Protein AF-A0A2G8K304-F1 (afdb_monomer_lite)

Foldseek 3Di:
DDDDDDDDDDDDDDDDDDDDDPDDDDDDDDDDDDDPDDPPPDDPDPPDDDDPPDDDDPDDPPVVVVVVVVDPDDDDDPPPDPPVVVLVVVLVVLVVVLVVLVVVLVVLVVVLVVLVVCLVVDPDPVVNVVSVVVSVVSVVVSVVSVVVSVVSVVVSVCSDPVNVVVVVVVVLVVLLVVLVVVLVVLVVVLVVLVCVCVVVVVVCVVVPVPPQPVCLLCPLSVLLSVLSVVLSVLSCVLSPPDRSVSSPNVVSCVVSVVSNCVSVVRVVVSVVVNVVSVVVCCVDPCVVVVVVSVVVVVVVD

Secondary structure (DSSP, 8-state):
---------------------------S--------PPPPP-PPPPPPPPPP---------HHHHHHTTT---S--------HHHHHHHHHHHHHHHHHHHHHHHHHHHHHHHHHHHHHHT-SSHHHHHHHHHHHHHHHHHHHHHHHHHHHHHHHHHHH-HHHHHHHHHHHHHHHHHHHHHHHHHHHHHHHHHHHHHHHHHHHHHHTT-TT--HHHHHTTHHHHHHHHHHHHHHHHHHHTT--GGG--HHHHHHHHHHHHHHHHHHHHHTHHHHHHHHHHHHTTTTHHHHHHHHHHHHT--

Structure (mmCIF, N/CA/C/O backbone):
data_AF-A0A2G8K304-F1
#
_entry.id   AF-A0A2G8K304-F1
#
loop_
_atom_site.group_PDB
_atom_site.id
_atom_site.type_symbol
_atom_site.label_atom_id
_atom_site.label_alt_id
_atom_site.label_comp_id
_atom_site.label_asym_id
_atom_site.label_entity_id
_atom_site.label_seq_id
_atom_site.pdbx_PDB_ins_code
_atom_site.Cartn_x
_atom_site.Cartn_y
_atom_site.Cartn_z
_atom_site.occupancy
_atom_site.B_iso_or_equiv
_atom_site.auth_seq_id
_atom_site.auth_comp_id
_atom_site.auth_asym_id
_atom_site.auth_atom_id
_atom_site.pdbx_PDB_model_num
ATOM 1 N N . MET A 1 1 ? 26.296 44.066 -60.264 1.00 39.16 1 MET A N 1
ATOM 2 C CA . MET A 1 1 ? 26.246 44.127 -58.787 1.00 39.16 1 MET A CA 1
ATOM 3 C C . MET A 1 1 ? 26.518 42.713 -58.266 1.00 39.16 1 MET A C 1
ATOM 5 O O . MET A 1 1 ? 25.635 42.073 -57.721 1.00 39.16 1 MET A O 1
ATOM 9 N N . ASP A 1 2 ? 27.611 42.051 -58.651 1.00 32.44 2 ASP A N 1
ATOM 10 C CA . ASP A 1 2 ? 29.004 42.319 -58.234 1.00 32.44 2 ASP A CA 1
ATOM 11 C C . ASP A 1 2 ? 29.100 42.473 -56.702 1.00 32.44 2 ASP A C 1
ATOM 13 O O . ASP A 1 2 ? 28.451 43.350 -56.152 1.00 32.44 2 ASP A O 1
ATOM 17 N N . GLY A 1 3 ? 29.859 41.678 -55.950 1.00 32.81 3 GLY A N 1
ATOM 18 C CA . GLY A 1 3 ? 30.910 40.786 -56.394 1.00 32.81 3 GLY A CA 1
ATOM 19 C C . GLY A 1 3 ? 31.483 39.879 -55.306 1.00 32.81 3 GLY A C 1
ATOM 20 O O . GLY A 1 3 ? 31.262 40.011 -54.107 1.00 32.81 3 GLY A O 1
ATOM 21 N N . ARG A 1 4 ? 32.244 38.933 -55.839 1.00 39.75 4 ARG A N 1
ATOM 22 C CA . ARG A 1 4 ? 33.220 38.038 -55.229 1.00 39.75 4 ARG A CA 1
ATOM 23 C C . ARG A 1 4 ? 34.385 38.864 -54.666 1.00 39.75 4 ARG A C 1
ATOM 25 O O . ARG A 1 4 ? 34.913 39.687 -55.405 1.00 39.75 4 ARG A O 1
ATOM 32 N N . LEU A 1 5 ? 34.859 38.586 -53.451 1.00 35.28 5 LEU A N 1
ATOM 33 C CA . LEU A 1 5 ? 36.235 38.916 -53.054 1.00 35.28 5 LEU A CA 1
ATOM 34 C C . LEU A 1 5 ? 36.806 37.860 -52.105 1.00 35.28 5 LEU A C 1
ATOM 36 O O . LEU A 1 5 ? 36.439 37.739 -50.942 1.00 35.28 5 LEU A O 1
ATOM 40 N N . THR A 1 6 ? 37.728 37.090 -52.668 1.00 41.75 6 THR A N 1
ATOM 41 C CA . THR A 1 6 ? 38.808 36.375 -51.995 1.00 41.75 6 THR A CA 1
ATOM 42 C C . THR A 1 6 ? 39.871 37.369 -51.534 1.00 41.75 6 THR A C 1
ATOM 44 O O . THR A 1 6 ? 40.246 38.232 -52.326 1.00 41.75 6 THR A O 1
ATOM 47 N N . VAL A 1 7 ? 40.457 37.171 -50.350 1.00 38.31 7 VAL A N 1
ATOM 48 C CA . VAL A 1 7 ? 41.819 37.645 -50.054 1.00 38.31 7 VAL A CA 1
ATOM 49 C C . VAL A 1 7 ? 42.596 36.504 -49.397 1.00 38.31 7 VAL A C 1
ATOM 51 O O . VAL A 1 7 ? 42.268 36.041 -48.308 1.00 38.31 7 VAL A O 1
ATOM 54 N N . LYS A 1 8 ? 43.586 36.017 -50.146 1.00 35.59 8 LYS A N 1
ATOM 55 C CA . LYS A 1 8 ? 44.737 35.228 -49.700 1.00 35.59 8 LYS A CA 1
ATOM 56 C C . LYS A 1 8 ? 45.880 36.195 -49.350 1.00 35.59 8 LYS A C 1
ATOM 58 O O . LYS A 1 8 ? 45.885 37.305 -49.872 1.00 35.59 8 LYS A O 1
ATOM 63 N N . GLU A 1 9 ? 46.871 35.651 -48.629 1.00 37.72 9 GLU A N 1
ATOM 64 C CA . GLU A 1 9 ? 48.276 36.109 -48.508 1.00 37.72 9 GLU A CA 1
ATOM 65 C C . GLU A 1 9 ? 48.530 37.311 -47.581 1.00 37.72 9 GLU A C 1
ATOM 67 O O . GLU A 1 9 ? 47.714 38.217 -47.513 1.00 37.72 9 GLU A O 1
ATOM 72 N N . LEU A 1 10 ? 49.612 37.440 -46.801 1.00 29.17 10 LEU A N 1
ATOM 73 C CA . LEU A 1 10 ? 50.924 36.792 -46.569 1.00 29.17 10 LEU A CA 1
ATOM 74 C C . LEU A 1 10 ? 51.310 37.240 -45.126 1.00 29.17 10 LEU A C 1
ATOM 76 O O . LEU A 1 10 ? 50.895 38.313 -44.704 1.00 29.17 10 LEU A O 1
ATOM 80 N N . ALA A 1 11 ? 52.052 36.519 -44.286 1.00 31.14 11 ALA A N 1
ATOM 81 C CA . ALA A 1 11 ? 53.474 36.261 -44.461 1.00 31.14 11 ALA A CA 1
ATOM 82 C C . ALA A 1 11 ? 53.987 35.220 -43.448 1.00 31.14 11 ALA A C 1
ATOM 84 O O . ALA A 1 11 ? 53.606 35.187 -42.280 1.00 31.14 11 ALA A O 1
ATOM 85 N N . VAL A 1 12 ? 54.901 34.398 -43.952 1.00 35.56 12 VAL A N 1
ATOM 86 C CA . VAL A 1 12 ? 55.762 33.442 -43.257 1.00 35.56 12 VAL A CA 1
ATOM 87 C C . VAL A 1 12 ? 56.999 34.171 -42.728 1.00 35.56 12 VAL A C 1
ATOM 89 O O . VAL A 1 12 ? 57.583 34.939 -43.482 1.00 35.56 12 VAL A O 1
ATOM 92 N N . SER A 1 13 ? 57.435 33.871 -41.496 1.00 33.09 13 SER A N 1
ATOM 93 C CA . SER A 1 13 ? 58.791 33.372 -41.160 1.00 33.09 13 SER A CA 1
ATOM 94 C C . SER A 1 13 ? 59.149 33.637 -39.692 1.00 33.09 13 SER A C 1
ATOM 96 O O . SER A 1 13 ? 59.048 34.776 -39.246 1.00 33.09 13 SER A O 1
ATOM 98 N N . GLY A 1 14 ? 59.653 32.622 -38.979 1.00 29.94 14 GLY A N 1
ATOM 99 C CA . GLY A 1 14 ? 60.401 32.828 -37.731 1.00 29.94 14 GLY A CA 1
ATOM 100 C C . GLY A 1 14 ? 60.295 31.699 -36.704 1.00 29.94 14 GLY A C 1
ATOM 101 O O . GLY A 1 14 ? 59.498 31.781 -35.781 1.00 29.94 14 GLY A O 1
ATOM 102 N N . SER A 1 15 ? 61.137 30.669 -36.846 1.00 32.47 15 SER A N 1
ATOM 103 C CA . SER A 1 15 ? 61.644 29.844 -35.726 1.00 32.47 15 SER A CA 1
ATOM 104 C C . SER A 1 15 ? 62.264 30.792 -34.673 1.00 32.47 15 SER A C 1
ATOM 106 O O . SER A 1 15 ? 62.774 31.835 -35.070 1.00 32.47 15 SER A O 1
ATOM 108 N N . VAL A 1 16 ? 62.219 30.614 -33.350 1.00 33.09 16 VAL A N 1
ATOM 109 C CA . VAL A 1 16 ? 62.804 29.581 -32.472 1.00 33.09 16 VAL A CA 1
ATOM 110 C C . VAL A 1 16 ? 62.321 29.918 -31.041 1.00 33.09 16 VAL A C 1
ATOM 112 O O . VAL A 1 16 ? 62.127 31.097 -30.753 1.00 33.09 16 VAL A O 1
ATOM 115 N N . GLY A 1 17 ? 62.248 28.957 -30.113 1.00 31.31 17 GLY A N 1
ATOM 116 C CA . GLY A 1 17 ? 62.447 29.271 -28.686 1.00 31.31 17 GLY A CA 1
ATOM 117 C C . GLY A 1 17 ? 61.423 28.687 -27.720 1.00 31.31 17 GLY A C 1
ATOM 118 O O . GLY A 1 17 ? 60.349 29.232 -27.508 1.00 31.31 17 GLY A O 1
ATOM 119 N N . SER A 1 18 ? 61.814 27.588 -27.088 1.00 43.47 18 SER A N 1
ATOM 120 C CA . SER A 1 18 ? 61.260 27.053 -25.850 1.00 43.47 18 SER A CA 1
ATOM 121 C C . SER A 1 18 ? 61.323 28.062 -24.696 1.00 43.47 18 SER A C 1
ATOM 123 O O . SER A 1 18 ? 62.424 28.474 -24.339 1.00 43.47 18 SER A O 1
ATOM 125 N N . SER A 1 19 ? 60.200 28.349 -24.037 1.00 33.91 19 SER A N 1
ATOM 126 C CA . SER A 1 19 ? 60.172 28.622 -22.591 1.00 33.91 19 SER A CA 1
ATOM 127 C C . SER A 1 19 ? 58.739 28.735 -22.072 1.00 33.91 19 SER A C 1
ATOM 129 O O . SER A 1 19 ? 57.914 29.430 -22.656 1.00 33.91 19 SER A O 1
ATOM 131 N N . SER A 1 20 ? 58.508 28.036 -20.963 1.00 45.97 20 SER A N 1
ATOM 132 C CA . SER A 1 20 ? 57.394 28.128 -20.015 1.00 45.97 20 SER A CA 1
ATOM 133 C C . SER A 1 20 ? 56.805 29.535 -19.882 1.00 45.97 20 SER A C 1
ATOM 135 O O . SER A 1 20 ? 57.557 30.491 -19.702 1.00 45.97 20 SER A O 1
ATOM 137 N N . VAL A 1 21 ? 55.476 29.651 -19.895 1.00 39.38 21 VAL A N 1
ATOM 138 C CA . VAL A 1 21 ? 54.764 30.882 -19.523 1.00 39.38 21 VAL A CA 1
ATOM 139 C C . VAL A 1 21 ? 53.619 30.498 -18.583 1.00 39.38 21 VAL A C 1
ATOM 141 O O . VAL A 1 21 ? 52.468 30.426 -18.994 1.00 39.38 21 VAL A O 1
ATOM 144 N N . ASP A 1 22 ? 53.969 30.187 -17.333 1.00 41.44 22 ASP A N 1
ATOM 145 C CA . ASP A 1 22 ? 53.019 30.047 -16.215 1.00 41.44 22 ASP A CA 1
ATOM 146 C C . ASP A 1 22 ? 52.852 31.359 -15.423 1.00 41.44 22 ASP A C 1
ATOM 148 O O . ASP A 1 22 ? 52.056 31.422 -14.497 1.00 41.44 22 ASP A O 1
ATOM 152 N N . ASP A 1 23 ? 53.526 32.446 -15.806 1.00 44.94 23 ASP A N 1
ATOM 153 C CA . ASP A 1 23 ? 53.512 33.694 -15.037 1.00 44.94 23 ASP A CA 1
ATOM 154 C C . ASP A 1 23 ? 53.152 34.895 -15.917 1.00 44.94 23 ASP A C 1
ATOM 156 O O . ASP A 1 23 ? 54.026 35.618 -16.389 1.00 44.94 23 ASP A O 1
ATOM 160 N N . ALA A 1 24 ? 51.855 35.105 -16.152 1.00 42.28 24 ALA A N 1
ATOM 161 C CA . ALA A 1 24 ? 51.268 36.433 -16.358 1.00 42.28 24 ALA A CA 1
ATOM 162 C C . ALA A 1 24 ? 49.743 36.325 -16.490 1.00 42.28 24 ALA A C 1
ATOM 164 O O . ALA A 1 24 ? 49.240 35.934 -17.537 1.00 42.28 24 ALA A O 1
ATOM 165 N N . ILE A 1 25 ? 49.023 36.678 -15.424 1.00 36.97 25 ILE A N 1
ATOM 166 C CA . ILE A 1 25 ? 47.883 37.618 -15.367 1.00 36.97 25 ILE A CA 1
ATOM 167 C C . ILE A 1 25 ? 47.392 37.543 -13.913 1.00 36.97 25 ILE A C 1
ATOM 169 O O . ILE A 1 25 ? 46.464 36.828 -13.553 1.00 36.97 25 ILE A O 1
ATOM 173 N N . GLY A 1 26 ? 48.108 38.252 -13.050 1.00 40.25 26 GLY A N 1
ATOM 174 C CA . GLY A 1 26 ? 47.753 38.490 -11.659 1.00 40.25 26 GLY A CA 1
ATOM 175 C C . GLY A 1 26 ? 48.006 39.957 -11.372 1.00 40.25 26 GLY A C 1
ATOM 176 O O . GLY A 1 26 ? 48.932 40.264 -10.643 1.00 40.25 26 GLY A O 1
ATOM 177 N N . ASP A 1 27 ? 47.282 40.846 -12.055 1.00 39.84 27 ASP A N 1
ATOM 178 C CA . ASP A 1 27 ? 47.237 42.272 -11.713 1.00 39.84 27 ASP A CA 1
ATOM 179 C C . ASP A 1 27 ? 46.151 42.991 -12.526 1.00 39.84 27 ASP A C 1
ATOM 181 O O . ASP A 1 27 ? 46.407 43.725 -13.476 1.00 39.84 27 ASP A O 1
ATOM 185 N N . LEU A 1 28 ? 44.891 42.734 -12.180 1.00 39.88 28 LEU A N 1
ATOM 186 C CA . LEU A 1 28 ? 43.819 43.714 -12.331 1.00 39.88 28 LEU A CA 1
ATOM 187 C C . LEU A 1 28 ? 42.644 43.243 -11.474 1.00 39.88 28 LEU A C 1
ATOM 189 O O . LEU A 1 28 ? 42.171 42.127 -11.654 1.00 39.88 28 LEU A O 1
ATOM 193 N N . LEU A 1 29 ? 42.161 44.128 -10.599 1.00 36.03 29 LEU A N 1
ATOM 194 C CA . LEU A 1 29 ? 41.062 43.966 -9.630 1.00 36.03 29 LEU A CA 1
ATOM 195 C C . LEU A 1 29 ? 41.511 43.539 -8.222 1.00 36.03 29 LEU A C 1
ATOM 197 O O . LEU A 1 29 ? 41.403 42.388 -7.810 1.00 36.03 29 LEU A O 1
ATOM 201 N N . GLY A 1 30 ? 41.973 44.537 -7.464 1.00 45.34 30 GLY A N 1
ATOM 202 C CA . GLY A 1 30 ? 42.191 44.442 -6.027 1.00 45.34 30 GLY A CA 1
ATOM 203 C C . GLY A 1 30 ? 40.905 44.119 -5.268 1.00 45.34 30 GLY A C 1
ATOM 204 O O . GLY A 1 30 ? 39.979 44.928 -5.207 1.00 45.34 30 GLY A O 1
ATOM 205 N N . VAL A 1 31 ? 40.899 42.947 -4.641 1.00 46.31 31 VAL A N 1
ATOM 206 C CA . VAL A 1 31 ? 39.981 42.594 -3.561 1.00 46.31 31 VAL A CA 1
ATOM 207 C C . VAL A 1 31 ? 40.852 42.064 -2.427 1.00 46.31 31 VAL A C 1
ATOM 209 O O . VAL A 1 31 ? 41.425 40.979 -2.520 1.00 46.31 31 VAL A O 1
ATOM 212 N N . GLU A 1 32 ? 41.039 42.890 -1.398 1.00 39.00 32 GLU A N 1
ATOM 213 C CA . GLU A 1 32 ? 41.712 42.502 -0.160 1.00 39.00 32 GLU A CA 1
ATOM 214 C C . GLU A 1 32 ? 40.967 41.348 0.526 1.00 39.00 32 GLU A C 1
ATOM 216 O O . GLU A 1 32 ? 39.765 41.141 0.350 1.00 39.00 32 GLU A O 1
ATOM 221 N N . GLY A 1 33 ? 41.733 40.555 1.273 1.00 49.22 33 GLY A N 1
ATOM 222 C CA . GLY A 1 33 ? 41.391 39.197 1.660 1.00 49.22 33 GLY A CA 1
ATOM 223 C C . GLY A 1 33 ? 40.191 39.049 2.593 1.00 49.22 33 GLY A C 1
ATOM 224 O O . GLY A 1 33 ? 40.092 39.679 3.641 1.00 49.22 33 GLY A O 1
ATOM 225 N N . MET A 1 34 ? 39.368 38.057 2.270 1.00 37.81 34 MET A N 1
ATOM 226 C CA . MET A 1 34 ? 38.595 37.295 3.241 1.00 37.81 34 MET A CA 1
ATOM 227 C C . MET A 1 34 ? 38.627 35.837 2.787 1.00 37.81 34 MET A C 1
ATOM 229 O O . MET A 1 34 ? 38.188 35.502 1.688 1.00 37.81 34 MET A O 1
ATOM 233 N N . ALA A 1 35 ? 39.253 34.981 3.595 1.00 52.25 35 ALA A N 1
ATOM 234 C CA . ALA A 1 35 ? 39.363 33.557 3.313 1.00 52.25 35 ALA A CA 1
ATOM 235 C C . ALA A 1 35 ? 37.956 32.948 3.141 1.00 52.25 35 ALA A C 1
ATOM 237 O O . ALA A 1 35 ? 37.080 33.247 3.955 1.00 52.25 35 ALA A O 1
ATOM 238 N N . PRO A 1 36 ? 37.711 32.090 2.133 1.00 41.81 36 PRO A N 1
ATOM 239 C CA . PRO A 1 36 ? 36.446 31.382 2.038 1.00 41.81 36 PRO A CA 1
ATOM 240 C C . PRO A 1 36 ? 36.341 30.408 3.214 1.00 41.81 36 PRO A C 1
ATOM 242 O O . PRO A 1 36 ? 37.094 29.437 3.321 1.00 41.81 36 PRO A O 1
ATOM 245 N N . GLU A 1 37 ? 35.411 30.693 4.121 1.00 43.59 37 GLU A N 1
ATOM 246 C CA . GLU A 1 37 ? 35.025 29.782 5.186 1.00 43.59 37 GLU A CA 1
ATOM 247 C C . GLU A 1 37 ? 34.492 28.493 4.545 1.00 43.59 37 GLU A C 1
ATOM 249 O O . GLU A 1 37 ? 33.627 28.507 3.665 1.00 43.59 37 GLU A O 1
ATOM 254 N N . ARG A 1 38 ? 35.083 27.359 4.929 1.00 46.16 38 ARG A N 1
ATOM 255 C CA . ARG A 1 38 ? 34.740 26.041 4.391 1.00 46.16 38 ARG A CA 1
ATOM 256 C C . ARG A 1 38 ? 33.251 25.779 4.674 1.00 46.16 38 ARG A C 1
ATOM 258 O O . ARG A 1 38 ? 32.861 25.886 5.837 1.00 46.16 38 ARG A O 1
ATOM 265 N N . PRO A 1 39 ? 32.422 25.401 3.682 1.00 47.09 39 PRO A N 1
ATOM 266 C CA . PRO A 1 39 ? 31.031 25.065 3.958 1.00 47.09 39 PRO A CA 1
ATOM 267 C C . PRO A 1 39 ? 30.975 23.930 4.993 1.00 47.09 39 PRO A C 1
ATOM 269 O O . PRO A 1 39 ? 31.809 23.014 4.940 1.00 47.09 39 PRO A O 1
ATOM 272 N N . PRO A 1 40 ? 30.026 23.973 5.946 1.00 50.31 40 PRO A N 1
ATOM 273 C CA . PRO A 1 40 ? 29.912 22.943 6.964 1.00 50.31 40 PRO A CA 1
ATOM 274 C C . PRO A 1 40 ? 29.709 21.576 6.294 1.00 50.31 40 PRO A C 1
ATOM 276 O O . PRO A 1 40 ? 29.050 21.489 5.251 1.00 50.31 40 PRO A O 1
ATOM 279 N N . PRO A 1 41 ? 30.265 20.491 6.861 1.00 44.03 41 PRO A N 1
ATOM 280 C CA . PRO A 1 41 ? 30.102 19.161 6.294 1.00 44.03 41 PRO A CA 1
ATOM 281 C C . PRO A 1 41 ? 28.608 18.843 6.169 1.00 44.03 41 PRO A C 1
ATOM 283 O O . PRO A 1 41 ? 27.868 18.906 7.154 1.00 44.03 41 PRO A O 1
ATOM 286 N N . LYS A 1 42 ? 28.159 18.500 4.952 1.00 46.47 42 LYS A N 1
ATOM 287 C CA . LYS A 1 42 ? 26.802 17.996 4.711 1.00 46.47 42 LYS A CA 1
ATOM 288 C C . LYS A 1 42 ? 26.569 16.824 5.670 1.00 46.47 42 LYS A C 1
ATOM 290 O O . LYS A 1 42 ? 27.267 15.812 5.588 1.00 46.47 42 LYS A O 1
ATOM 295 N N . LYS A 1 43 ? 25.621 16.964 6.604 1.00 39.78 43 LYS A N 1
ATOM 296 C CA . LYS A 1 43 ? 25.184 15.847 7.451 1.00 39.78 43 LYS A CA 1
ATOM 297 C C . LYS A 1 43 ? 24.712 14.735 6.514 1.00 39.78 43 LYS A C 1
ATOM 299 O O . LYS A 1 43 ? 23.871 14.985 5.652 1.00 39.78 43 LYS A O 1
ATOM 304 N N . LYS A 1 44 ? 25.288 13.536 6.651 1.00 39.91 44 LYS A N 1
ATOM 305 C CA . LYS A 1 44 ? 24.825 12.349 5.921 1.00 39.91 44 LYS A CA 1
ATOM 306 C C . LYS A 1 44 ? 23.311 12.207 6.150 1.00 39.91 44 LYS A C 1
ATOM 308 O O . LYS A 1 44 ? 22.884 12.396 7.294 1.00 39.91 44 LYS A O 1
ATOM 313 N N . PRO A 1 45 ? 22.509 11.886 5.119 1.00 44.03 45 PRO A N 1
ATOM 314 C CA . PRO A 1 45 ? 21.124 11.490 5.332 1.00 44.03 45 PRO A CA 1
ATOM 315 C C . PRO A 1 45 ? 21.083 10.367 6.378 1.00 44.03 45 PRO A C 1
ATOM 317 O O . PRO A 1 45 ? 22.014 9.550 6.410 1.00 44.03 45 PRO A O 1
ATOM 320 N N . PRO A 1 46 ? 20.059 10.315 7.247 1.00 40.41 46 PRO A N 1
ATOM 321 C CA . PRO A 1 46 ? 19.910 9.195 8.161 1.00 40.41 46 PRO A CA 1
ATOM 322 C C . PRO A 1 46 ? 19.920 7.885 7.356 1.00 40.41 46 PRO A C 1
ATOM 324 O O . PRO A 1 46 ? 19.359 7.846 6.255 1.00 40.41 46 PRO A O 1
ATOM 327 N N . PRO A 1 47 ? 20.573 6.824 7.858 1.00 41.19 47 PRO A N 1
ATOM 328 C CA . PRO A 1 47 ? 20.532 5.533 7.194 1.00 41.19 47 PRO A CA 1
ATOM 329 C C . PRO A 1 47 ? 19.068 5.116 7.049 1.00 41.19 47 PRO A C 1
ATOM 331 O O . PRO A 1 47 ? 18.301 5.170 8.013 1.00 41.19 47 PRO A O 1
ATOM 334 N N . ARG A 1 48 ? 18.674 4.726 5.831 1.00 44.84 48 ARG A N 1
ATOM 335 C CA . ARG A 1 48 ? 17.381 4.079 5.594 1.00 44.84 48 ARG A CA 1
ATOM 336 C C . ARG A 1 48 ? 17.270 2.906 6.584 1.00 44.84 48 ARG A C 1
ATOM 338 O O . ARG A 1 48 ? 18.247 2.160 6.702 1.00 44.84 48 ARG A O 1
ATOM 345 N N . PRO A 1 49 ? 16.146 2.748 7.309 1.00 38.38 49 PRO A N 1
ATOM 346 C CA . PRO A 1 49 ? 15.981 1.630 8.223 1.00 38.38 49 PRO A CA 1
ATOM 347 C C . PRO A 1 49 ? 16.255 0.325 7.480 1.00 38.38 49 PRO A C 1
ATOM 349 O O . PRO A 1 49 ? 15.769 0.120 6.364 1.00 38.38 49 PRO A O 1
ATOM 352 N N . SER A 1 50 ? 17.091 -0.524 8.075 1.00 37.88 50 SER A N 1
ATOM 353 C CA . SER A 1 50 ? 17.362 -1.851 7.539 1.00 37.88 50 SER A CA 1
ATOM 354 C C . SER A 1 50 ? 16.036 -2.606 7.406 1.00 37.88 50 SER A C 1
ATOM 356 O O . SER A 1 50 ? 15.213 -2.516 8.324 1.00 37.88 50 SER A O 1
ATOM 358 N N . PRO A 1 51 ? 15.810 -3.352 6.310 1.00 42.53 51 PRO A N 1
ATOM 359 C CA . PRO A 1 51 ? 14.681 -4.266 6.236 1.00 42.53 51 PRO A CA 1
ATOM 360 C C . PRO A 1 51 ? 14.681 -5.165 7.480 1.00 42.53 51 PRO A C 1
ATOM 362 O O . PRO A 1 51 ? 15.767 -5.555 7.933 1.00 42.53 51 PRO A O 1
ATOM 365 N N . PRO A 1 52 ? 13.511 -5.484 8.059 1.00 38.06 52 PRO A N 1
ATOM 366 C CA . PRO A 1 52 ? 13.441 -6.391 9.193 1.00 38.06 52 PRO A CA 1
ATOM 367 C C . PRO A 1 52 ? 14.186 -7.683 8.852 1.00 38.06 52 PRO A C 1
ATOM 369 O O . PRO A 1 52 ? 14.040 -8.239 7.763 1.00 38.06 52 PRO A O 1
ATOM 372 N N . LYS A 1 53 ? 15.041 -8.122 9.777 1.00 38.56 53 LYS A N 1
ATOM 373 C CA . LYS A 1 53 ? 15.867 -9.320 9.635 1.00 38.56 53 LYS A CA 1
ATOM 374 C C . LYS A 1 53 ? 14.926 -10.529 9.614 1.00 38.56 53 LYS A C 1
ATOM 376 O O . LYS A 1 53 ? 14.509 -11.001 10.667 1.00 38.56 53 LYS A O 1
ATOM 381 N N . VAL A 1 54 ? 14.536 -10.976 8.422 1.00 41.22 54 VAL A N 1
ATOM 382 C CA . VAL A 1 54 ? 13.694 -12.165 8.258 1.00 41.22 54 VAL A CA 1
ATOM 383 C C . VAL A 1 54 ? 14.530 -13.374 8.676 1.00 41.22 54 VAL A C 1
ATOM 385 O O . VAL A 1 54 ? 15.625 -13.592 8.156 1.00 41.22 54 VAL A O 1
ATOM 388 N N . ALA A 1 55 ? 14.051 -14.111 9.679 1.00 40.50 55 ALA A N 1
ATOM 389 C CA . ALA A 1 55 ? 14.632 -15.386 10.086 1.00 40.50 55 ALA A CA 1
ATOM 390 C C . ALA A 1 55 ? 14.620 -16.368 8.896 1.00 40.50 55 ALA A C 1
ATOM 392 O O . ALA A 1 55 ? 13.741 -16.257 8.041 1.00 40.50 55 ALA A O 1
ATOM 393 N N . PRO A 1 56 ? 15.558 -17.326 8.808 1.00 36.84 56 PRO A N 1
ATOM 394 C CA . PRO A 1 56 ? 15.559 -18.300 7.726 1.00 36.84 56 PRO A CA 1
ATOM 395 C C . PRO A 1 56 ? 14.319 -19.193 7.858 1.00 36.84 56 PRO A C 1
ATOM 397 O O . PRO A 1 56 ? 14.283 -20.105 8.680 1.00 36.84 56 PRO A O 1
ATOM 400 N N . VAL A 1 57 ? 13.283 -18.902 7.072 1.00 42.97 57 VAL A N 1
ATOM 401 C CA . VAL A 1 57 ? 12.128 -19.784 6.900 1.00 42.97 57 VAL A CA 1
ATOM 402 C C . VAL A 1 57 ? 12.471 -20.754 5.778 1.00 42.97 57 VAL A C 1
ATOM 404 O O . VAL A 1 57 ? 13.028 -20.361 4.753 1.00 42.97 57 VAL A O 1
ATOM 407 N N . ALA A 1 58 ? 12.199 -22.035 6.022 1.00 44.09 58 ALA A N 1
ATOM 408 C CA . ALA A 1 58 ? 12.431 -23.121 5.086 1.00 44.09 58 ALA A CA 1
ATOM 409 C C . ALA A 1 58 ? 11.886 -22.791 3.686 1.00 44.09 58 ALA A C 1
ATOM 411 O O . ALA A 1 58 ? 10.833 -22.175 3.540 1.00 44.09 58 ALA A O 1
ATOM 412 N N . ASN A 1 59 ? 12.654 -23.212 2.683 1.00 46.31 59 ASN A N 1
ATOM 413 C CA . ASN A 1 59 ? 12.495 -22.932 1.262 1.00 46.31 59 ASN A CA 1
ATOM 414 C C . ASN A 1 59 ? 11.125 -23.418 0.742 1.00 46.31 59 ASN A C 1
ATOM 416 O O . ASN A 1 59 ? 10.984 -24.560 0.313 1.00 46.31 59 ASN A O 1
ATOM 420 N N . VAL A 1 60 ? 10.115 -22.555 0.806 1.00 47.78 60 VAL A N 1
ATOM 421 C CA . VAL A 1 60 ? 8.863 -22.659 0.048 1.00 47.78 60 VAL A CA 1
ATOM 422 C C . VAL A 1 60 ? 8.798 -21.386 -0.783 1.00 47.78 60 VAL A C 1
ATOM 424 O O . VAL A 1 60 ? 9.049 -20.304 -0.244 1.00 47.78 60 VAL A O 1
ATOM 427 N N . SER A 1 61 ? 8.574 -21.516 -2.094 1.00 49.62 61 SER A N 1
ATOM 428 C CA . SER A 1 61 ? 8.659 -20.387 -3.018 1.00 49.62 61 SER A CA 1
ATOM 429 C C . SER A 1 61 ? 7.735 -19.275 -2.534 1.00 49.62 61 SER A C 1
ATOM 431 O O . SER A 1 61 ? 6.564 -19.501 -2.236 1.00 49.62 61 SER A O 1
ATOM 433 N N . ARG A 1 62 ? 8.275 -18.063 -2.404 1.00 53.12 62 ARG A N 1
ATOM 434 C CA . ARG A 1 62 ? 7.544 -16.880 -1.924 1.00 53.12 62 ARG A CA 1
ATOM 435 C C . ARG A 1 62 ? 6.303 -16.593 -2.780 1.00 53.12 62 ARG A C 1
ATOM 437 O O . ARG A 1 62 ? 5.354 -15.992 -2.294 1.00 53.12 62 ARG A O 1
ATOM 444 N N . GLU A 1 63 ? 6.323 -17.059 -4.024 1.00 53.16 63 GLU A N 1
ATOM 445 C CA . GLU A 1 63 ? 5.212 -17.033 -4.973 1.00 53.16 63 GLU A CA 1
ATOM 446 C C . GLU A 1 63 ? 4.043 -17.923 -4.519 1.00 53.16 63 GLU A C 1
ATOM 448 O O . GLU A 1 63 ? 2.908 -17.457 -4.525 1.00 53.16 63 GLU A O 1
ATOM 453 N N . ASP A 1 64 ? 4.303 -19.129 -3.999 1.00 48.00 64 ASP A N 1
ATOM 454 C CA . ASP A 1 64 ? 3.262 -20.071 -3.551 1.00 48.00 64 ASP A CA 1
ATOM 455 C C . ASP A 1 64 ? 2.507 -19.559 -2.315 1.00 48.00 64 ASP A C 1
ATOM 457 O O . ASP A 1 64 ? 1.302 -19.767 -2.180 1.00 48.00 64 ASP A O 1
ATOM 461 N N . GLN A 1 65 ? 3.194 -18.842 -1.418 1.00 52.34 65 GLN A N 1
ATOM 462 C CA . GLN A 1 65 ? 2.560 -18.218 -0.248 1.00 52.34 65 GLN A CA 1
ATOM 463 C C . GLN A 1 65 ? 1.681 -17.022 -0.627 1.00 52.34 65 GLN A C 1
ATOM 465 O O . GLN A 1 65 ? 0.688 -16.761 0.044 1.00 52.34 65 GLN A O 1
ATOM 470 N N . ILE A 1 66 ? 2.024 -16.297 -1.695 1.00 51.44 66 ILE A N 1
ATOM 471 C CA . ILE A 1 66 ? 1.231 -15.157 -2.171 1.00 51.44 66 ILE A CA 1
ATOM 472 C C . ILE A 1 66 ? 0.018 -15.658 -2.971 1.00 51.44 66 ILE A C 1
ATOM 474 O O . ILE A 1 66 ? -1.094 -15.184 -2.749 1.00 51.44 66 ILE A O 1
ATOM 478 N N . LEU A 1 67 ? 0.203 -16.669 -3.827 1.00 50.09 67 LEU A N 1
ATOM 479 C CA . LEU A 1 67 ? -0.868 -17.313 -4.597 1.00 50.09 67 LEU A CA 1
ATOM 480 C C . LEU A 1 67 ? -1.900 -18.019 -3.703 1.00 50.09 67 LEU A C 1
ATOM 482 O O . LEU A 1 67 ? -3.096 -17.926 -3.971 1.00 50.09 67 LEU A O 1
ATOM 486 N N . ALA A 1 68 ? -1.477 -18.638 -2.595 1.00 49.81 68 ALA A N 1
ATOM 487 C CA . ALA A 1 68 ? -2.388 -19.274 -1.637 1.00 49.81 68 ALA A CA 1
ATOM 488 C C . ALA A 1 68 ? -3.345 -18.290 -0.932 1.00 49.81 68 ALA A C 1
ATOM 490 O O . ALA A 1 68 ? -4.391 -18.702 -0.437 1.00 49.81 68 ALA A O 1
ATOM 491 N N . HIS A 1 69 ? -3.015 -16.995 -0.892 1.00 52.50 69 HIS A N 1
ATOM 492 C CA . HIS A 1 69 ? -3.876 -15.955 -0.319 1.00 52.50 69 HIS A CA 1
ATOM 493 C C . HIS A 1 69 ? -4.784 -15.264 -1.351 1.00 52.50 69 HIS A C 1
ATOM 495 O O . HIS A 1 69 ? -5.639 -14.472 -0.960 1.00 52.50 69 HIS A O 1
ATOM 501 N N . LEU A 1 70 ? -4.617 -15.555 -2.646 1.00 40.47 70 LEU A N 1
ATOM 502 C CA . LEU A 1 70 ? -5.345 -14.915 -3.751 1.00 40.47 70 LEU A CA 1
ATOM 503 C C . LEU A 1 70 ? -6.420 -15.813 -4.390 1.00 40.47 70 LEU A C 1
ATOM 505 O O . LEU A 1 70 ? -7.191 -15.335 -5.217 1.00 40.47 70 LEU A O 1
ATOM 509 N N . HIS A 1 71 ? -6.519 -17.082 -3.989 1.00 41.94 71 HIS A N 1
ATOM 510 C CA . HIS A 1 71 ? -7.579 -17.990 -4.429 1.00 41.94 71 HIS A CA 1
ATOM 511 C C . HIS A 1 71 ? -8.536 -18.315 -3.272 1.00 41.94 71 HIS A C 1
ATOM 513 O O . HIS A 1 71 ? -8.194 -19.137 -2.422 1.00 41.94 71 HIS A O 1
ATOM 519 N N . PRO A 1 72 ? -9.756 -17.747 -3.231 1.00 42.56 72 PRO A N 1
ATOM 520 C CA . PRO A 1 72 ? -10.857 -18.430 -2.582 1.00 42.56 72 PRO A CA 1
ATOM 521 C C . PRO A 1 72 ? -11.255 -19.578 -3.512 1.00 42.56 72 PRO A C 1
ATOM 523 O O . PRO A 1 72 ? -11.664 -19.366 -4.656 1.00 42.56 72 PRO A O 1
ATOM 526 N N . ASP A 1 73 ? -11.035 -20.803 -3.047 1.00 35.41 73 ASP A N 1
ATOM 527 C CA . ASP A 1 73 ? -11.456 -21.994 -3.763 1.00 35.41 73 ASP A CA 1
ATOM 528 C C . ASP A 1 73 ? -12.973 -21.958 -4.009 1.00 35.41 73 ASP A C 1
ATOM 530 O O . ASP A 1 73 ? -13.769 -21.396 -3.255 1.00 35.41 73 ASP A O 1
ATOM 534 N N . SER A 1 74 ? -13.314 -22.528 -5.147 1.00 40.34 74 SER A N 1
ATOM 535 C CA . SER A 1 74 ? -14.592 -22.556 -5.832 1.00 40.34 74 SER A CA 1
ATOM 536 C C . SER A 1 74 ? -15.848 -22.806 -4.978 1.00 40.34 74 SER A C 1
ATOM 538 O O . SER A 1 74 ? -15.920 -23.707 -4.150 1.00 40.34 74 SER A O 1
ATOM 540 N N . GLY A 1 75 ? -16.910 -22.074 -5.335 1.00 42.88 75 GLY A N 1
ATOM 541 C CA . GLY A 1 75 ? -18.271 -22.610 -5.370 1.00 42.88 75 GLY A CA 1
ATOM 542 C C . GLY A 1 75 ? -18.989 -22.752 -4.033 1.00 42.88 75 GLY A C 1
ATOM 543 O O . GLY A 1 75 ? -19.294 -23.860 -3.610 1.00 42.88 75 GLY A O 1
ATOM 544 N N . THR A 1 7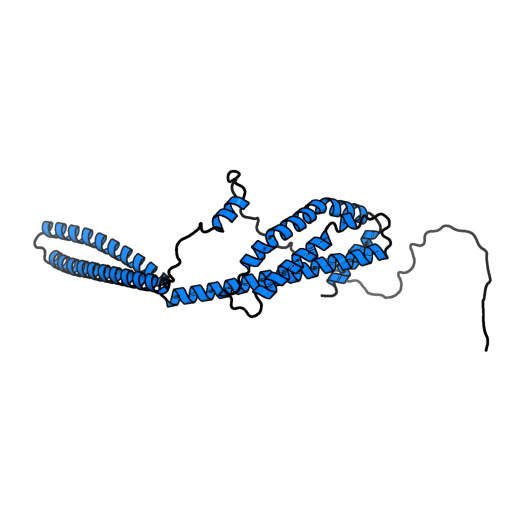6 ? -19.396 -21.632 -3.444 1.00 32.44 76 THR A N 1
ATOM 545 C CA . THR A 1 76 ? -20.649 -21.583 -2.678 1.00 32.44 76 THR A CA 1
ATOM 546 C C . THR A 1 76 ? -21.401 -20.322 -3.069 1.00 32.44 76 THR A C 1
ATOM 548 O O . THR A 1 76 ? -20.807 -19.254 -3.214 1.00 32.44 76 THR A O 1
ATOM 551 N N . ASP A 1 77 ? -22.695 -20.486 -3.340 1.00 34.03 77 ASP A N 1
ATOM 552 C CA . ASP A 1 77 ? -23.626 -19.411 -3.649 1.00 34.03 77 ASP A CA 1
ATOM 553 C C . ASP A 1 77 ? -23.471 -18.284 -2.624 1.00 34.03 77 ASP A C 1
ATOM 555 O O . ASP A 1 77 ? -23.763 -18.462 -1.440 1.00 34.03 77 ASP A O 1
ATOM 559 N N . VAL A 1 78 ? -23.007 -17.120 -3.085 1.00 34.28 78 VAL A N 1
ATOM 560 C CA . VAL A 1 78 ? -23.056 -15.885 -2.305 1.00 34.28 78 VAL A CA 1
ATOM 561 C C . VAL A 1 78 ? -24.524 -15.492 -2.232 1.00 34.28 78 VAL A C 1
ATOM 563 O O . VAL A 1 78 ? -25.045 -14.753 -3.068 1.00 34.28 78 VAL A O 1
ATOM 566 N N . VAL A 1 79 ? -25.210 -16.037 -1.232 1.00 37.78 79 VAL A N 1
ATOM 567 C CA . VAL A 1 79 ? -26.364 -15.369 -0.654 1.00 37.78 79 VAL A CA 1
ATOM 568 C C . VAL A 1 79 ? -25.829 -14.029 -0.168 1.00 37.78 79 VAL A C 1
ATOM 570 O O . VAL A 1 79 ? -24.944 -13.963 0.682 1.00 37.78 79 VAL A O 1
ATOM 573 N N . THR A 1 80 ? -26.311 -12.959 -0.786 1.00 38.62 80 THR A N 1
ATOM 574 C CA . THR A 1 80 ? -26.179 -11.584 -0.317 1.00 38.62 80 THR A CA 1
ATOM 575 C C . THR A 1 80 ? -26.887 -11.467 1.032 1.00 38.62 80 THR A C 1
ATOM 577 O O . THR A 1 80 ? -28.013 -10.984 1.124 1.00 38.62 80 THR A O 1
ATOM 580 N N . GLU A 1 81 ? -26.253 -11.964 2.090 1.00 39.50 81 GLU A N 1
ATOM 581 C CA . GLU A 1 81 ? -26.613 -11.610 3.455 1.00 39.50 81 GLU A CA 1
ATOM 582 C C . GLU A 1 81 ? -25.868 -10.319 3.793 1.00 39.50 81 GLU A C 1
ATOM 584 O O . GLU A 1 81 ? -24.640 -10.248 3.778 1.00 39.50 81 GLU A O 1
ATOM 589 N N . GLU A 1 82 ? -26.639 -9.253 3.989 1.00 39.50 82 GLU A N 1
ATOM 590 C CA . GLU A 1 82 ? -26.150 -7.933 4.371 1.00 39.50 82 GLU A CA 1
ATOM 591 C C . GLU A 1 82 ? -25.293 -8.043 5.652 1.00 39.50 82 GLU A C 1
ATOM 593 O O . GLU A 1 82 ? -25.835 -8.382 6.709 1.00 39.50 82 GLU A O 1
ATOM 598 N N . PRO A 1 83 ? -23.988 -7.700 5.623 1.00 48.81 83 PRO A N 1
ATOM 599 C CA . PRO A 1 83 ? -23.086 -7.829 6.778 1.00 48.81 83 PRO A CA 1
ATOM 600 C C . PRO A 1 83 ? -23.485 -6.961 7.990 1.00 48.81 83 PRO A C 1
ATOM 602 O O . PRO A 1 83 ? -22.882 -7.050 9.058 1.00 48.81 83 PRO A O 1
ATOM 605 N N . GLY A 1 84 ? -24.511 -6.114 7.848 1.00 53.16 84 GLY A N 1
ATOM 606 C CA . GLY A 1 84 ? -25.076 -5.317 8.933 1.00 53.16 84 GLY A CA 1
ATOM 607 C C . GLY A 1 84 ? -25.970 -6.094 9.908 1.00 53.16 84 GLY A C 1
ATOM 608 O O . GLY A 1 84 ? -26.116 -5.649 11.044 1.00 53.16 84 GLY A O 1
ATOM 609 N N . VAL A 1 85 ? -26.552 -7.233 9.509 1.00 57.94 85 VAL A N 1
ATOM 610 C CA . VAL A 1 85 ? -27.498 -7.978 10.366 1.00 57.94 85 VAL A CA 1
ATOM 611 C C . VAL A 1 85 ? -26.756 -8.775 11.447 1.00 57.94 85 VAL A C 1
ATOM 613 O O . VAL A 1 85 ? -27.075 -8.642 12.626 1.00 57.94 85 VAL A O 1
ATOM 616 N N . GLU A 1 86 ? -25.680 -9.486 11.091 1.00 66.75 86 GLU A N 1
ATOM 617 C CA . GLU A 1 86 ? -24.858 -10.236 12.060 1.00 66.75 86 GLU A CA 1
ATOM 618 C C . GLU A 1 86 ? -24.167 -9.329 13.093 1.00 66.75 86 GLU A C 1
ATOM 620 O O . GLU A 1 86 ? -24.077 -9.663 14.279 1.00 66.75 86 GLU A O 1
ATOM 625 N N . LEU A 1 87 ? -23.693 -8.148 12.682 1.00 75.25 87 LEU A N 1
ATOM 626 C CA . LEU A 1 87 ? -23.047 -7.213 13.607 1.00 75.25 87 LEU A CA 1
ATOM 627 C C . LEU A 1 87 ? -24.054 -6.614 14.604 1.00 75.25 87 LEU A C 1
ATOM 629 O O . LEU A 1 87 ? -23.740 -6.406 15.775 1.00 75.25 87 LEU A O 1
ATOM 633 N N . GLN A 1 88 ? -25.284 -6.357 14.158 1.00 77.69 88 GLN A N 1
ATOM 634 C CA . GLN A 1 88 ? -26.337 -5.840 15.025 1.00 77.69 88 GLN A CA 1
ATOM 635 C C . GLN A 1 88 ? -26.787 -6.889 16.053 1.00 77.69 88 GLN A C 1
ATOM 637 O O . GLN A 1 88 ? -27.017 -6.549 17.220 1.00 77.69 88 GLN A O 1
ATOM 642 N N . ASP A 1 89 ? -26.863 -8.156 15.649 1.00 82.19 89 ASP A N 1
ATOM 643 C CA . ASP A 1 89 ? -27.208 -9.270 16.533 1.00 82.19 89 ASP A CA 1
ATOM 644 C C . ASP A 1 89 ? -26.104 -9.542 17.565 1.00 82.19 89 ASP A C 1
ATOM 646 O O . ASP A 1 89 ? -26.386 -9.692 18.757 1.00 82.19 89 ASP A O 1
ATOM 650 N N . THR A 1 90 ? -24.833 -9.506 17.152 1.00 85.19 90 THR A N 1
ATOM 651 C CA . THR A 1 90 ? -23.686 -9.651 18.070 1.00 85.19 90 THR A CA 1
ATOM 652 C C . THR A 1 90 ? -23.595 -8.497 19.070 1.00 85.19 90 THR A C 1
ATOM 654 O O . THR A 1 90 ? -23.410 -8.741 20.265 1.00 85.19 90 THR A O 1
ATOM 657 N N . LEU A 1 91 ? -23.814 -7.251 18.632 1.00 86.31 91 LEU A N 1
ATOM 658 C CA . LEU A 1 91 ? -23.907 -6.092 19.525 1.00 86.31 91 LEU A CA 1
ATOM 659 C C . LEU A 1 91 ? -25.048 -6.238 20.535 1.00 86.31 91 LEU A C 1
ATOM 661 O O . LEU A 1 91 ? -24.858 -5.965 21.721 1.00 86.31 91 LEU A O 1
ATOM 665 N N . SER A 1 92 ? -26.217 -6.694 20.082 1.00 89.12 92 SER A N 1
ATOM 666 C CA . SER A 1 92 ? -27.389 -6.889 20.940 1.00 89.12 92 SER A CA 1
ATOM 667 C C . SER A 1 92 ? -27.148 -7.990 21.978 1.00 89.12 92 SER A C 1
ATOM 669 O O . SER A 1 92 ? -27.454 -7.807 23.157 1.00 89.12 92 SER A O 1
ATOM 671 N N . SER A 1 93 ? -26.528 -9.103 21.573 1.00 90.00 93 SER A N 1
ATOM 672 C CA . SER A 1 93 ? -26.142 -10.186 22.481 1.00 90.00 93 SER A CA 1
ATOM 673 C C . SER A 1 93 ? -25.120 -9.723 23.521 1.00 90.00 93 SER A C 1
ATOM 675 O O . SER A 1 93 ? -25.262 -10.034 24.701 1.00 90.00 93 SER A O 1
ATOM 677 N N . LEU A 1 94 ? -24.103 -8.960 23.114 1.00 91.69 94 LEU A N 1
ATOM 678 C CA . LEU A 1 94 ? -23.073 -8.460 24.025 1.00 91.69 94 LEU A CA 1
ATOM 679 C C . LEU A 1 94 ? -23.653 -7.458 25.034 1.00 91.69 94 LEU A C 1
ATOM 681 O O . LEU A 1 94 ? -23.326 -7.502 26.221 1.00 91.69 94 LEU A O 1
ATOM 685 N N . GLN A 1 95 ? -24.560 -6.586 24.585 1.00 92.88 95 GLN A N 1
ATOM 686 C CA . GLN A 1 95 ? -25.296 -5.673 25.460 1.00 92.88 95 GLN A CA 1
ATOM 687 C C . GLN A 1 95 ? -26.157 -6.420 26.485 1.00 92.88 95 GLN A C 1
ATOM 689 O O . GLN A 1 95 ? -26.194 -6.006 27.647 1.00 92.88 95 GLN A O 1
ATOM 694 N N . ALA A 1 96 ? -26.808 -7.516 26.082 1.00 94.06 96 ALA A N 1
ATOM 695 C CA . ALA A 1 96 ? -27.580 -8.365 26.985 1.00 94.06 96 ALA A CA 1
ATOM 696 C C . ALA A 1 96 ? -26.684 -9.012 28.052 1.00 94.06 96 ALA A C 1
ATOM 698 O O . ALA A 1 96 ? -26.956 -8.854 29.241 1.00 94.06 96 ALA A O 1
ATOM 699 N N . SER A 1 97 ? -25.559 -9.617 27.655 1.00 94.69 97 SER A N 1
ATOM 700 C CA . SER A 1 97 ? -24.592 -10.189 28.601 1.00 94.69 97 SER A CA 1
ATOM 701 C C . SER A 1 97 ? -24.067 -9.139 29.584 1.00 94.69 97 SER A C 1
ATOM 703 O O . SER A 1 97 ? -24.054 -9.363 30.791 1.00 94.69 97 SER A O 1
ATOM 705 N N . ILE A 1 98 ? -23.699 -7.942 29.110 1.00 95.31 98 ILE A N 1
ATOM 706 C CA . ILE A 1 98 ? -23.256 -6.849 29.993 1.00 95.31 98 ILE A CA 1
ATOM 707 C C . ILE A 1 98 ? -24.355 -6.465 30.993 1.00 95.31 98 ILE A C 1
ATOM 709 O O . ILE A 1 98 ? -24.053 -6.170 32.151 1.00 95.31 98 ILE A O 1
ATOM 713 N N . ALA A 1 99 ? -25.622 -6.445 30.573 1.00 95.56 99 ALA A N 1
ATOM 714 C CA . ALA A 1 99 ? -26.738 -6.159 31.468 1.00 95.56 99 ALA A CA 1
ATOM 715 C C . ALA A 1 99 ? -26.913 -7.248 32.542 1.00 95.56 99 ALA A C 1
ATOM 717 O O . ALA A 1 99 ? -27.147 -6.908 33.704 1.00 95.56 99 ALA A O 1
ATOM 718 N N . GLU A 1 100 ? -26.735 -8.523 32.189 1.00 96.12 100 GLU A N 1
ATOM 719 C CA . GLU A 1 100 ? -26.771 -9.645 33.136 1.00 96.12 100 GLU A CA 1
ATOM 720 C C . GLU A 1 100 ? -25.640 -9.563 34.166 1.00 96.12 100 GLU A C 1
ATOM 722 O O . GLU A 1 100 ? -25.907 -9.610 35.368 1.00 96.12 100 GLU A O 1
ATOM 727 N N . TYR A 1 101 ? -24.397 -9.329 33.731 1.00 95.06 101 TYR A N 1
ATOM 728 C CA . TYR A 1 101 ? -23.264 -9.144 34.646 1.00 95.06 101 TYR A CA 1
ATOM 729 C C . TYR A 1 101 ? -23.472 -7.950 35.589 1.00 95.06 101 TYR A C 1
ATOM 731 O O . TYR A 1 101 ? -23.173 -8.046 36.779 1.00 95.06 101 TYR A O 1
ATOM 739 N N . LYS A 1 102 ? -24.038 -6.833 35.105 1.00 96.19 102 LYS A N 1
ATOM 740 C CA . LYS A 1 102 ? -24.390 -5.684 35.964 1.00 96.19 102 LYS A CA 1
ATOM 741 C C . LYS A 1 102 ? -25.393 -6.068 37.048 1.00 96.19 102 LYS A C 1
ATOM 743 O O . LYS A 1 102 ? -25.236 -5.652 38.195 1.00 96.19 102 LYS A O 1
ATOM 748 N N 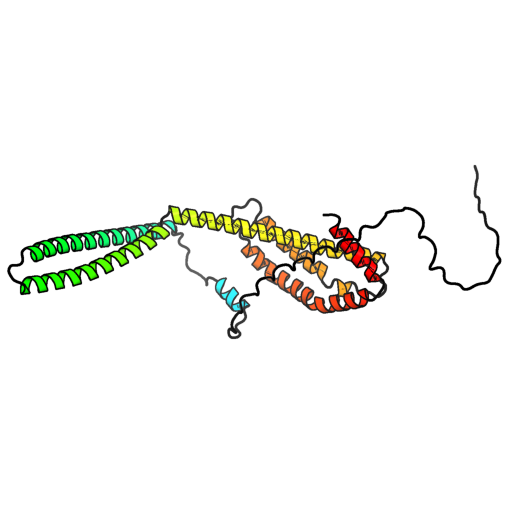. LEU A 1 103 ? -26.418 -6.835 36.679 1.00 96.56 103 LEU A N 1
ATOM 749 C CA . LEU A 1 103 ? -27.443 -7.316 37.604 1.00 96.56 103 LEU A CA 1
ATOM 750 C C . LEU A 1 103 ? -26.853 -8.260 38.654 1.00 96.56 103 LEU A C 1
ATOM 752 O O . LEU A 1 103 ? -27.139 -8.103 39.840 1.00 96.56 103 LEU A O 1
ATOM 756 N N . GLU A 1 104 ? -25.996 -9.191 38.238 1.00 95.81 104 GLU A N 1
ATOM 757 C CA . GLU A 1 104 ? -25.359 -10.155 39.136 1.00 95.81 104 GLU A CA 1
ATOM 758 C C . GLU A 1 104 ? -24.406 -9.471 40.128 1.00 95.81 104 GLU A C 1
ATOM 760 O O . GLU A 1 104 ? -24.468 -9.731 41.330 1.00 95.81 104 GLU A O 1
ATOM 765 N N . ILE A 1 105 ? -23.595 -8.516 39.662 1.00 96.62 105 ILE A N 1
ATOM 766 C CA . ILE A 1 105 ? -22.725 -7.705 40.528 1.00 96.62 105 ILE A CA 1
ATOM 767 C C . ILE A 1 105 ? -23.554 -6.903 41.531 1.00 96.62 105 ILE A C 1
ATOM 769 O O . ILE A 1 105 ? -23.204 -6.847 42.710 1.00 96.62 105 ILE A O 1
ATOM 773 N N . GLN A 1 106 ? -24.660 -6.292 41.095 1.00 95.94 106 GLN A N 1
ATOM 774 C CA . GLN A 1 106 ? -25.524 -5.537 42.001 1.00 95.94 106 GLN A CA 1
ATOM 775 C C . GLN A 1 106 ? -26.138 -6.449 43.068 1.00 95.94 106 GLN A C 1
ATOM 777 O O . GLN A 1 106 ? -26.112 -6.112 44.250 1.00 95.94 106 GLN A O 1
ATOM 782 N N . ARG A 1 107 ? -26.612 -7.637 42.676 1.00 95.50 107 ARG A N 1
ATOM 783 C CA . ARG A 1 107 ? -27.135 -8.644 43.606 1.00 95.50 107 ARG A CA 1
ATOM 784 C C . ARG A 1 107 ? -26.083 -9.066 44.632 1.00 95.50 107 ARG A C 1
ATOM 786 O O . ARG A 1 107 ? -26.386 -9.134 45.823 1.00 95.50 107 ARG A O 1
ATOM 793 N N . GLY A 1 108 ? -24.851 -9.312 44.185 1.00 95.19 108 GLY A N 1
ATOM 794 C CA . GLY A 1 108 ? -23.738 -9.648 45.070 1.00 95.19 108 GLY A CA 1
ATOM 795 C C . GLY A 1 108 ? -23.380 -8.504 46.027 1.00 95.19 108 GLY A C 1
ATOM 796 O O . GLY A 1 108 ? -23.141 -8.756 47.207 1.00 95.19 108 GLY A O 1
ATOM 797 N N . LYS A 1 109 ? -23.427 -7.243 45.573 1.00 94.94 109 LYS A N 1
ATOM 798 C CA . LYS A 1 109 ? -23.230 -6.055 46.428 1.00 94.94 109 LYS A CA 1
ATOM 799 C C . LYS A 1 109 ? -24.317 -5.921 47.493 1.00 94.94 109 LYS A C 1
ATOM 801 O O . LYS A 1 109 ? -23.997 -5.678 48.654 1.00 94.94 109 LYS A O 1
ATOM 806 N N . ASP A 1 110 ? -25.577 -6.142 47.129 1.00 95.56 110 ASP A N 1
ATOM 807 C CA . ASP A 1 110 ? -26.697 -6.093 48.074 1.00 95.56 110 ASP A CA 1
ATOM 808 C C . ASP A 1 110 ? -26.593 -7.210 49.129 1.00 95.56 110 ASP A C 1
ATOM 810 O O . ASP A 1 110 ? -26.869 -6.989 50.311 1.00 95.56 110 ASP A O 1
ATOM 814 N N . GLN A 1 111 ? -26.180 -8.417 48.726 1.00 94.50 111 GLN A N 1
ATOM 815 C CA . GLN A 1 111 ? -25.952 -9.535 49.645 1.00 94.50 111 GLN A CA 1
ATOM 816 C C . GLN A 1 111 ? -24.759 -9.276 50.572 1.00 94.50 111 GLN A C 1
ATOM 818 O O . GLN A 1 111 ? -24.862 -9.525 51.774 1.00 94.50 111 GLN A O 1
ATOM 823 N N . LYS A 1 112 ? -23.667 -8.720 50.036 1.00 93.81 112 LYS A N 1
ATOM 824 C CA . LYS A 1 112 ? -22.511 -8.277 50.817 1.00 93.81 112 LYS A CA 1
ATOM 825 C C . LYS A 1 112 ? -22.910 -7.250 51.878 1.00 93.81 112 LYS A C 1
ATOM 827 O O . LYS A 1 112 ? -22.591 -7.459 53.041 1.00 93.81 112 LYS A O 1
ATOM 832 N N . GLY A 1 113 ? -23.686 -6.224 51.521 1.00 93.31 113 GLY A N 1
ATOM 833 C CA . GLY A 1 113 ? -24.155 -5.215 52.479 1.00 93.31 113 GLY A CA 1
ATOM 834 C C . GLY A 1 113 ? -24.998 -5.801 53.620 1.00 93.31 113 GLY A C 1
ATOM 835 O O . GLY A 1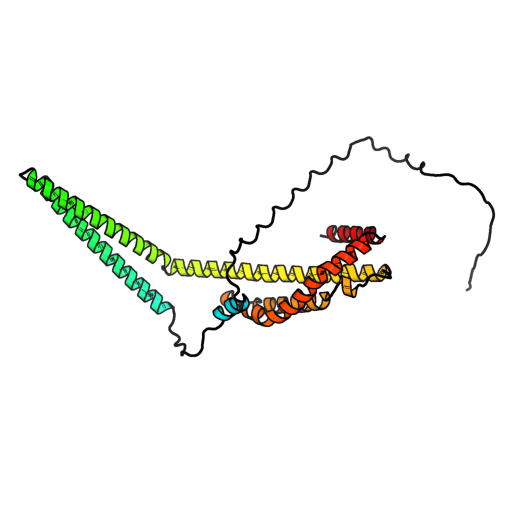 113 ? -24.812 -5.438 54.779 1.00 93.31 113 GLY A O 1
ATOM 836 N N . LYS A 1 114 ? -25.872 -6.775 53.325 1.00 94.44 114 LYS A N 1
ATOM 837 C CA . LYS A 1 114 ? -26.635 -7.498 54.363 1.00 94.44 114 LYS A CA 1
ATOM 838 C C . LYS A 1 114 ? -25.727 -8.302 55.299 1.00 94.44 114 LYS A C 1
ATOM 840 O O . LYS A 1 114 ? -25.979 -8.358 56.498 1.00 94.44 114 LYS A O 1
ATOM 845 N N . LEU A 1 115 ? -24.683 -8.933 54.761 1.00 91.38 115 LEU A N 1
ATOM 846 C CA . LEU A 1 115 ? -23.702 -9.689 55.546 1.00 91.38 115 LEU A CA 1
ATOM 847 C C . LEU A 1 115 ? -22.807 -8.776 56.400 1.00 91.38 115 LEU A C 1
ATOM 849 O O . LEU A 1 115 ? -22.499 -9.130 57.533 1.00 91.38 115 LEU A O 1
ATOM 853 N N . GLU A 1 116 ? -22.455 -7.582 55.921 1.00 92.19 116 GLU A N 1
ATOM 854 C CA . GLU A 1 116 ? -21.734 -6.564 56.706 1.00 92.19 116 GLU A CA 1
ATOM 855 C C . GLU A 1 116 ? -22.573 -6.043 57.889 1.00 92.19 116 GLU A C 1
ATOM 857 O O . GLU A 1 116 ? -22.058 -5.858 58.997 1.00 92.19 116 GLU A O 1
ATOM 862 N N . GLU A 1 117 ? -23.883 -5.864 57.690 1.00 92.69 117 GLU A N 1
ATOM 863 C CA . GLU A 1 117 ? -24.819 -5.507 58.764 1.00 92.69 117 GLU A CA 1
ATOM 864 C C . GLU A 1 117 ? -24.931 -6.633 59.807 1.00 92.69 117 GLU A C 1
ATOM 866 O O . GLU A 1 117 ? -24.852 -6.378 61.013 1.00 92.69 117 GLU A O 1
ATOM 871 N N . LEU A 1 118 ? -25.017 -7.892 59.358 1.00 89.00 118 LEU A N 1
ATOM 872 C CA . LEU A 1 118 ? -25.010 -9.062 60.243 1.00 89.00 118 LEU A CA 1
ATOM 873 C C . LEU A 1 118 ? -23.695 -9.177 61.030 1.00 89.00 118 LEU A C 1
ATOM 875 O O . LEU A 1 118 ? -23.746 -9.356 62.245 1.00 89.00 118 LEU A O 1
ATOM 879 N N . SER A 1 119 ? -22.543 -8.974 60.381 1.00 88.25 119 SER A N 1
ATOM 880 C CA . SER A 1 119 ? -21.214 -8.945 61.019 1.00 88.25 119 SER A CA 1
ATOM 881 C C . SER A 1 119 ? -21.138 -7.908 62.147 1.00 88.25 119 SER A C 1
ATOM 883 O O . SER A 1 119 ? -20.608 -8.178 63.225 1.00 88.25 119 SER A O 1
ATOM 885 N N . SER A 1 120 ? -21.739 -6.733 61.931 1.00 86.44 120 SER A N 1
ATOM 886 C CA . SER A 1 120 ? -21.755 -5.628 62.900 1.00 86.44 120 SER A CA 1
ATOM 887 C C . SER A 1 120 ? -22.615 -5.910 64.140 1.00 86.44 120 SER A C 1
ATOM 889 O O . SER A 1 120 ? -22.425 -5.277 65.178 1.00 86.44 120 SER A O 1
ATOM 891 N N . SER A 1 121 ? -23.561 -6.848 64.037 1.00 87.00 121 SER A N 1
ATOM 892 C CA . SER A 1 121 ? -24.507 -7.225 65.099 1.00 87.00 121 SER A CA 1
ATOM 893 C C . SER A 1 121 ? -24.224 -8.597 65.731 1.00 87.00 121 SER A C 1
ATOM 895 O O . SER A 1 121 ? -24.994 -9.047 66.582 1.00 87.00 121 SER A O 1
ATOM 897 N N . ALA A 1 122 ? -23.130 -9.256 65.333 1.00 86.19 122 ALA A N 1
ATOM 898 C CA . ALA A 1 122 ? -22.767 -10.592 65.795 1.00 86.19 122 ALA A CA 1
ATOM 899 C C . ALA A 1 122 ? -22.545 -10.639 67.319 1.00 86.19 122 ALA A C 1
ATOM 901 O O . ALA A 1 122 ? -21.884 -9.778 67.902 1.00 86.19 122 ALA A O 1
ATOM 902 N N . ALA A 1 123 ? -23.111 -11.660 67.970 1.00 85.00 123 ALA A N 1
ATOM 903 C CA . ALA A 1 123 ? -23.082 -11.812 69.426 1.00 85.00 123 ALA A CA 1
ATOM 904 C C . ALA A 1 123 ? -21.798 -12.482 69.944 1.00 85.00 123 ALA A C 1
ATOM 906 O O . ALA A 1 123 ? -21.468 -12.331 71.123 1.00 85.00 123 ALA A O 1
ATOM 907 N N . THR A 1 124 ? -21.094 -13.228 69.087 1.00 90.12 124 THR A N 1
ATOM 908 C CA . THR A 1 124 ? -19.858 -13.939 69.428 1.00 90.12 124 THR A CA 1
ATOM 909 C C . THR A 1 124 ? -18.750 -13.627 68.424 1.00 90.12 124 THR A C 1
ATOM 911 O O . THR A 1 124 ? -19.011 -13.345 67.252 1.00 90.12 124 THR A O 1
ATOM 914 N N . ASP A 1 125 ? -17.500 -13.691 68.886 1.00 87.06 125 ASP A N 1
ATOM 915 C CA . ASP A 1 125 ? -16.325 -13.496 68.029 1.00 87.06 125 ASP A CA 1
ATOM 916 C C . ASP A 1 125 ? -16.181 -14.610 66.975 1.00 87.06 125 ASP A C 1
ATOM 918 O O . ASP A 1 125 ? -15.604 -14.384 65.916 1.00 87.06 125 ASP A O 1
ATOM 922 N N . GLU A 1 126 ? -16.725 -15.800 67.245 1.00 88.81 126 GLU A N 1
ATOM 923 C CA . GLU A 1 126 ? -16.662 -16.967 66.359 1.00 88.81 126 GLU A CA 1
ATOM 924 C C . GLU A 1 126 ? -17.608 -16.802 65.156 1.00 88.81 126 GLU A C 1
ATOM 926 O O . GLU A 1 126 ? -17.170 -16.936 64.013 1.00 88.81 126 GLU A O 1
ATOM 931 N N . ASP A 1 127 ? -18.854 -16.364 65.396 1.00 87.88 127 ASP A N 1
ATOM 932 C CA . ASP A 1 127 ? -19.818 -16.027 64.333 1.00 87.88 127 ASP A CA 1
ATOM 933 C C . ASP A 1 127 ? -19.307 -14.871 63.460 1.00 87.88 127 ASP A C 1
ATOM 935 O O . ASP A 1 127 ? -19.481 -14.850 62.239 1.00 87.88 127 ASP A O 1
ATOM 939 N N . LYS A 1 128 ? -18.648 -13.890 64.087 1.00 89.81 128 LYS A N 1
ATOM 940 C CA . LYS A 1 128 ? -18.068 -12.747 63.383 1.00 89.81 128 LYS A CA 1
ATOM 941 C C . LYS A 1 128 ? -16.956 -13.181 62.425 1.00 89.81 128 LYS A C 1
ATOM 943 O O . LYS A 1 128 ? -16.922 -12.702 61.292 1.00 89.81 128 LYS A O 1
ATOM 948 N N . LEU A 1 129 ? -16.089 -14.098 62.857 1.00 90.50 129 LEU A N 1
ATOM 949 C CA . LEU A 1 129 ? -14.991 -14.624 62.043 1.00 90.50 129 LEU A CA 1
ATOM 950 C C . LEU A 1 129 ? -15.510 -15.401 60.820 1.00 90.50 129 LEU A C 1
ATOM 952 O O . LEU A 1 129 ? -14.959 -15.282 59.726 1.00 90.50 129 LEU A O 1
ATOM 956 N N . GLU A 1 130 ? -16.594 -16.165 60.986 1.00 91.94 130 GLU A N 1
ATOM 957 C CA . GLU A 1 130 ? -17.234 -16.903 59.890 1.00 91.94 130 GLU A CA 1
ATOM 958 C C . GLU A 1 130 ? -17.870 -15.956 58.857 1.00 91.94 130 GLU A C 1
ATOM 960 O O . GLU A 1 130 ? -17.697 -16.142 57.649 1.00 91.94 130 GLU A O 1
ATOM 965 N N . ILE A 1 131 ? -18.538 -14.890 59.314 1.00 91.31 131 ILE A N 1
ATOM 966 C CA . ILE A 1 131 ? -19.108 -13.864 58.430 1.00 91.31 131 ILE A CA 1
ATOM 967 C C . ILE A 1 131 ? -18.003 -13.094 57.687 1.00 91.31 131 ILE A C 1
ATOM 969 O O . ILE A 1 131 ? -18.136 -12.832 56.492 1.00 91.31 131 ILE A O 1
ATOM 973 N N . GLU A 1 132 ? -16.899 -12.748 58.356 1.00 90.88 132 GLU A N 1
ATOM 974 C CA . GLU A 1 132 ? -15.743 -12.090 57.727 1.00 90.88 132 GLU A CA 1
ATOM 975 C C . GLU A 1 132 ? -15.109 -12.964 56.633 1.00 90.88 132 GLU A C 1
ATOM 977 O O . GLU A 1 132 ? -14.777 -12.456 55.557 1.00 90.88 132 GLU A O 1
ATOM 982 N N . GLN A 1 133 ? -15.015 -14.281 56.850 1.00 92.81 133 GLN A N 1
ATOM 983 C CA . GLN A 1 133 ? -14.548 -15.214 55.824 1.00 92.81 133 GLN A CA 1
ATOM 984 C C . GLN A 1 133 ? -15.485 -15.229 54.604 1.00 92.81 133 GLN A C 1
ATOM 986 O O . GLN A 1 133 ? -15.023 -15.099 53.470 1.00 92.81 133 GLN A O 1
ATOM 991 N N . GLN A 1 134 ? -16.803 -15.301 54.818 1.00 94.19 134 GLN A N 1
ATOM 992 C CA . GLN A 1 134 ? -17.785 -15.242 53.728 1.00 94.19 134 GLN A CA 1
ATOM 993 C C . GLN A 1 134 ? -17.741 -13.905 52.968 1.00 94.19 134 GLN A C 1
ATOM 995 O O . GLN A 1 134 ? -17.875 -13.877 51.742 1.00 94.19 134 GLN A O 1
ATOM 1000 N N . LEU A 1 135 ? -17.527 -12.787 53.670 1.00 93.81 135 LEU A N 1
ATOM 1001 C CA . LEU A 1 135 ? -17.352 -11.465 53.062 1.00 93.81 135 LEU A CA 1
ATOM 1002 C C . LEU A 1 135 ? -16.091 -11.390 52.195 1.00 93.81 135 LEU A C 1
ATOM 1004 O O . LEU A 1 135 ? -16.132 -10.783 51.119 1.00 93.81 135 LEU A O 1
ATOM 1008 N N . SER A 1 136 ? -14.993 -12.011 52.633 1.00 94.69 136 SER A N 1
ATOM 1009 C CA . SER A 1 136 ? -13.760 -12.118 51.847 1.00 94.69 136 SER A CA 1
ATOM 1010 C C . SER A 1 136 ? -14.007 -12.874 50.539 1.00 94.69 136 SER A C 1
ATOM 1012 O O . SER A 1 136 ? -13.692 -12.362 49.463 1.00 94.69 136 SER A O 1
ATOM 1014 N N . ASP A 1 137 ? -14.649 -14.042 50.608 1.00 94.44 137 ASP A N 1
ATOM 1015 C CA . ASP A 1 137 ? -14.915 -14.878 49.432 1.00 94.44 137 ASP A CA 1
ATOM 1016 C C . ASP A 1 137 ? -15.853 -14.175 48.434 1.00 94.44 137 ASP A C 1
ATOM 1018 O O . ASP A 1 137 ? -15.602 -14.150 47.226 1.00 94.44 137 ASP A O 1
ATOM 1022 N N . MET A 1 138 ? -16.914 -13.526 48.928 1.00 92.88 138 MET A N 1
ATOM 1023 C CA . MET A 1 138 ? -17.808 -12.727 48.083 1.00 92.88 138 MET A CA 1
ATOM 1024 C C . MET A 1 138 ? -17.106 -11.525 47.450 1.00 92.88 138 MET A C 1
ATOM 1026 O O . MET A 1 138 ? -17.419 -11.174 46.314 1.00 92.88 138 MET A O 1
ATOM 1030 N N . THR A 1 139 ? -16.175 -10.886 48.161 1.00 94.81 139 THR A N 1
ATOM 1031 C CA . THR A 1 139 ? -15.418 -9.750 47.620 1.00 94.81 139 THR A CA 1
ATOM 1032 C C . THR A 1 139 ? -14.551 -10.193 46.444 1.00 94.81 139 THR A C 1
ATOM 1034 O O . THR A 1 139 ? -14.619 -9.562 45.394 1.00 94.81 139 THR A O 1
ATOM 1037 N N . GLY A 1 140 ? -13.840 -11.319 46.564 1.00 94.62 140 GLY A N 1
ATOM 1038 C CA . GLY A 1 140 ? -13.061 -11.875 45.451 1.00 94.62 140 GLY A CA 1
ATOM 1039 C C . GLY A 1 140 ? -13.925 -12.238 44.236 1.00 94.62 140 GLY A C 1
ATOM 1040 O O . GLY A 1 140 ? -13.563 -11.936 43.099 1.00 94.62 140 GLY A O 1
ATOM 1041 N N . ASN A 1 141 ? -15.109 -12.815 44.462 1.00 94.56 141 ASN A N 1
ATOM 1042 C CA . ASN A 1 141 ? -16.051 -13.122 43.379 1.00 94.56 141 ASN A CA 1
ATOM 1043 C C . ASN A 1 141 ? -16.582 -11.856 42.686 1.00 94.56 141 ASN A C 1
ATOM 1045 O O . ASN A 1 141 ? -16.688 -11.822 41.461 1.00 94.56 141 ASN A O 1
ATOM 1049 N N . LEU A 1 142 ? -16.904 -10.810 43.454 1.00 96.06 142 LEU A N 1
ATOM 1050 C CA . LEU A 1 142 ? -17.341 -9.525 42.906 1.00 96.06 142 LEU A CA 1
ATOM 1051 C C . LEU A 1 142 ? -16.243 -8.859 42.075 1.00 96.06 142 LEU A C 1
ATOM 1053 O O . LEU A 1 142 ? -16.536 -8.387 40.982 1.00 96.06 142 LEU A O 1
ATOM 1057 N N . GLU A 1 143 ? -14.994 -8.868 42.547 1.00 96.69 143 GLU A N 1
ATOM 1058 C CA . GLU A 1 143 ? -13.853 -8.336 41.793 1.00 96.69 143 GLU A CA 1
ATOM 1059 C C . GLU A 1 143 ? -13.666 -9.067 40.457 1.00 96.69 143 GLU A C 1
ATOM 1061 O O . GLU A 1 143 ? -13.455 -8.426 39.427 1.00 96.69 143 GLU A O 1
ATOM 1066 N N . HIS A 1 144 ? -13.808 -10.396 40.443 1.00 96.62 144 HIS A N 1
ATOM 1067 C CA . HIS A 1 144 ? -13.743 -11.179 39.208 1.00 96.62 144 HIS A CA 1
ATOM 1068 C C . HIS A 1 144 ? -14.874 -10.812 38.233 1.00 96.62 144 HIS A C 1
ATOM 1070 O O . HIS A 1 144 ? -14.636 -10.609 37.044 1.00 96.62 144 HIS A O 1
ATOM 1076 N N . LEU A 1 145 ? -16.114 -10.694 38.720 1.00 95.81 145 LEU A N 1
ATOM 1077 C CA . LEU A 1 145 ? -17.251 -10.283 37.889 1.00 95.81 145 LEU A CA 1
ATOM 1078 C C . LEU A 1 145 ? -17.087 -8.850 37.355 1.00 95.81 145 LEU A C 1
ATOM 1080 O O . LEU A 1 145 ? -17.427 -8.586 36.203 1.00 95.81 145 LEU A O 1
ATOM 1084 N N . GLU A 1 146 ? -16.552 -7.930 38.162 1.00 95.69 146 GLU A N 1
ATOM 1085 C CA . GLU A 1 146 ? -16.251 -6.554 37.747 1.00 95.69 146 GLU A CA 1
ATOM 1086 C C . GLU A 1 146 ? -15.155 -6.501 36.672 1.00 95.69 146 GLU A C 1
ATOM 1088 O O . GLU A 1 146 ? -15.268 -5.716 35.725 1.00 95.69 146 GLU A O 1
ATOM 1093 N N . GLN A 1 147 ? -14.133 -7.357 36.763 1.00 96.81 147 GLN A N 1
ATOM 1094 C CA . GLN A 1 147 ? -13.116 -7.503 35.716 1.00 96.81 147 GLN A CA 1
ATOM 1095 C C . GLN A 1 147 ? -13.716 -8.030 34.407 1.00 96.81 147 GLN A C 1
ATOM 1097 O O . GLN A 1 147 ? -13.464 -7.450 33.347 1.00 96.81 147 GLN A O 1
ATOM 1102 N N . GLU A 1 148 ? -14.545 -9.073 34.472 1.00 96.38 148 GLU A N 1
ATOM 1103 C CA . GLU A 1 148 ? -15.197 -9.655 33.292 1.00 96.38 148 GLU A CA 1
ATOM 1104 C C . GLU A 1 148 ? -16.110 -8.631 32.600 1.00 96.38 148 GLU A C 1
ATOM 1106 O O . GLU A 1 148 ? -16.054 -8.431 31.386 1.00 96.38 148 GLU A O 1
ATOM 1111 N N . LEU A 1 149 ? -16.896 -7.892 33.385 1.00 95.44 149 LEU A N 1
ATOM 1112 C CA . LEU A 1 149 ? -17.762 -6.828 32.888 1.00 95.44 149 LEU A CA 1
ATOM 1113 C C . LEU A 1 149 ? -16.973 -5.686 32.235 1.00 95.44 149 LEU A C 1
ATOM 1115 O O . LEU A 1 149 ? -17.393 -5.174 31.195 1.00 95.44 149 LEU A O 1
ATOM 1119 N N . SER A 1 150 ? -15.828 -5.312 32.809 1.00 96.12 150 SER A N 1
ATOM 1120 C CA . SER A 1 150 ? -14.924 -4.317 32.225 1.00 96.12 150 SER A CA 1
ATOM 1121 C C . SER A 1 150 ? -14.385 -4.777 30.863 1.00 96.12 150 SER A C 1
ATOM 1123 O O . SER A 1 150 ? -14.397 -4.009 29.898 1.00 96.12 150 SER A O 1
ATOM 1125 N N . SER A 1 151 ? -13.996 -6.052 30.750 1.00 95.62 151 SER A N 1
ATOM 1126 C CA . SER A 1 151 ? -13.555 -6.663 29.488 1.00 95.62 151 SER A CA 1
ATOM 1127 C C . SER A 1 151 ? -14.655 -6.627 28.419 1.00 95.62 151 SER A C 1
ATOM 1129 O O . SER A 1 151 ? -14.430 -6.136 27.310 1.00 95.62 151 SER A O 1
ATOM 1131 N N . LEU A 1 152 ? -15.876 -7.053 28.760 1.00 93.88 152 LEU A N 1
ATOM 1132 C CA . LEU A 1 152 ? -17.014 -7.033 27.834 1.00 93.88 152 LEU A CA 1
ATOM 1133 C C . LEU A 1 152 ? -17.382 -5.608 27.396 1.00 93.88 152 LEU A C 1
ATOM 1135 O O . LEU A 1 152 ? -17.727 -5.378 26.239 1.00 93.88 152 LEU A O 1
ATOM 1139 N N . GLN A 1 153 ? -17.282 -4.625 28.293 1.00 92.81 153 GLN A N 1
ATOM 1140 C CA . GLN A 1 153 ? -17.525 -3.219 27.961 1.00 92.81 153 GLN A CA 1
ATOM 1141 C C . GLN A 1 153 ? -16.462 -2.632 27.031 1.00 92.81 153 GLN A C 1
ATOM 1143 O O . GLN A 1 153 ? -16.806 -1.824 26.168 1.00 92.81 153 GLN A O 1
ATOM 1148 N N . ALA A 1 154 ? -15.198 -3.036 27.171 1.00 90.25 154 ALA A N 1
ATOM 1149 C CA . ALA A 1 154 ? -14.150 -2.658 26.228 1.00 90.25 154 ALA A CA 1
ATOM 1150 C C . ALA A 1 154 ? -14.448 -3.213 24.826 1.00 90.25 154 ALA A C 1
ATOM 1152 O O . ALA A 1 154 ? -14.453 -2.447 23.863 1.00 90.25 154 ALA A O 1
ATOM 1153 N N . GLN A 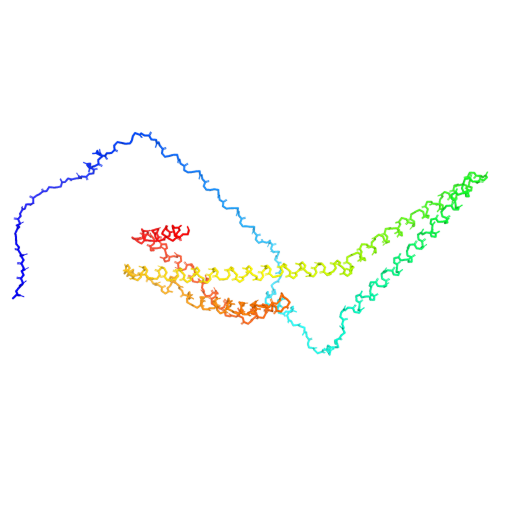1 155 ? -14.813 -4.496 24.733 1.00 89.69 155 GLN A N 1
ATOM 1154 C CA . GLN A 1 155 ? -15.212 -5.129 23.469 1.00 89.69 155 GLN A CA 1
ATOM 1155 C C . GLN A 1 155 ? -16.434 -4.443 22.842 1.00 89.69 155 GLN A C 1
ATOM 1157 O O . GLN A 1 155 ? -16.456 -4.186 21.640 1.00 89.69 155 GLN A O 1
ATOM 1162 N N . LEU A 1 156 ? -17.439 -4.084 23.652 1.00 88.88 156 LEU A N 1
ATOM 1163 C CA . LEU A 1 156 ? -18.624 -3.383 23.159 1.00 88.88 156 LEU A CA 1
ATOM 1164 C C . LEU A 1 156 ? -18.265 -2.015 22.580 1.00 88.88 156 LEU A C 1
ATOM 1166 O O . LEU A 1 156 ? -18.779 -1.664 21.523 1.00 88.88 156 LEU A O 1
ATOM 1170 N N . ASN A 1 157 ? -17.406 -1.255 23.264 1.00 85.50 157 ASN A N 1
ATOM 1171 C CA . ASN A 1 157 ? -16.975 0.066 22.812 1.00 85.50 157 ASN A CA 1
ATOM 1172 C C . ASN A 1 157 ? -16.268 -0.003 21.452 1.00 85.50 157 ASN A C 1
ATOM 1174 O O . ASN A 1 157 ? -16.568 0.816 20.588 1.00 85.50 157 ASN A O 1
ATOM 1178 N N . GLU A 1 158 ? -15.393 -0.991 21.245 1.00 82.56 158 GLU A N 1
ATOM 1179 C CA . GLU A 1 158 ? -14.690 -1.203 19.970 1.00 82.56 158 GLU A CA 1
ATOM 1180 C C . GLU A 1 158 ? -15.639 -1.552 18.813 1.00 82.56 158 GLU A C 1
ATOM 1182 O O . GLU A 1 158 ? -15.412 -1.138 17.676 1.00 82.56 158 GLU A O 1
ATOM 1187 N N . LEU A 1 159 ? -16.723 -2.277 19.100 1.00 82.69 159 LEU A N 1
ATOM 1188 C CA . LEU A 1 159 ? -17.712 -2.711 18.110 1.00 82.69 159 LEU A CA 1
ATOM 1189 C C . LEU A 1 159 ? -18.827 -1.681 17.858 1.00 82.69 159 LEU A C 1
ATOM 1191 O O . LEU A 1 159 ? -19.681 -1.911 16.999 1.00 82.69 159 LEU A O 1
ATOM 1195 N N . GLN A 1 160 ? -18.862 -0.552 18.579 1.00 81.44 160 GLN A N 1
ATOM 1196 C CA . GLN A 1 160 ? -19.936 0.430 18.410 1.00 81.44 160 GLN A CA 1
ATOM 1197 C C . GLN A 1 160 ? -19.993 0.973 16.970 1.00 81.44 160 GLN A C 1
ATOM 1199 O O . GLN A 1 160 ? -18.948 1.325 16.410 1.00 81.44 160 GLN A O 1
ATOM 1204 N N . PRO A 1 161 ? -21.200 1.151 16.390 1.00 74.62 161 PRO A N 1
ATOM 1205 C CA . PRO A 1 161 ? -21.359 1.587 15.001 1.00 74.62 161 PRO A CA 1
ATOM 1206 C C . PRO A 1 161 ? -20.618 2.889 14.673 1.00 74.62 161 PRO A C 1
ATOM 1208 O O . PRO A 1 161 ? -19.952 2.971 13.644 1.00 74.62 161 PRO A O 1
ATOM 1211 N N . ASP A 1 162 ? -20.659 3.879 15.569 1.00 80.69 162 ASP A N 1
ATOM 1212 C CA . ASP A 1 162 ? -19.988 5.173 15.380 1.00 80.69 162 ASP A CA 1
ATOM 1213 C C . ASP A 1 162 ? -18.457 5.035 15.336 1.00 80.69 162 ASP A C 1
ATOM 1215 O O . ASP A 1 162 ? -17.785 5.690 14.532 1.00 80.69 162 ASP A O 1
ATOM 1219 N N . GLN A 1 163 ? -17.888 4.168 16.185 1.00 77.88 163 GLN A N 1
ATOM 1220 C CA . GLN A 1 163 ?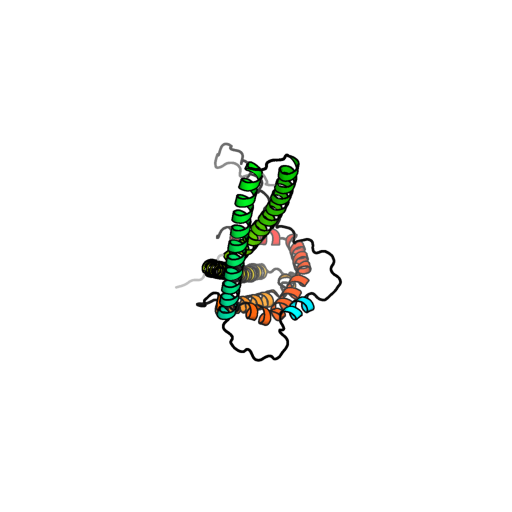 -16.448 3.903 16.191 1.00 77.88 163 GLN A CA 1
ATOM 1221 C C . GLN A 1 163 ? -16.026 3.148 14.935 1.00 77.88 163 GLN A C 1
ATOM 1223 O O . GLN A 1 163 ? -15.040 3.527 14.299 1.00 77.88 163 GLN A O 1
ATOM 1228 N N . LEU A 1 164 ? -16.794 2.133 14.535 1.00 79.50 164 LEU A N 1
ATOM 1229 C CA . LEU A 1 164 ? -16.506 1.351 13.341 1.00 79.50 164 LEU A CA 1
ATOM 1230 C C . LEU A 1 164 ? -16.606 2.211 12.074 1.00 79.50 164 LEU A C 1
ATOM 1232 O O . LEU A 1 164 ? -15.705 2.180 11.241 1.00 79.50 164 LEU A O 1
ATOM 1236 N N . GLN A 1 165 ? -17.630 3.062 11.959 1.00 82.88 165 GLN A N 1
ATOM 1237 C CA . GLN A 1 165 ? -17.753 4.025 10.859 1.00 82.88 165 GLN A CA 1
ATOM 1238 C C . GLN A 1 165 ? -16.567 4.997 10.811 1.00 82.88 165 GLN A C 1
ATOM 1240 O O . GLN A 1 165 ? -16.020 5.263 9.736 1.00 82.88 165 GLN A O 1
ATOM 1245 N N . LEU A 1 166 ? -16.129 5.510 11.965 1.00 83.50 166 LEU A N 1
ATOM 1246 C CA . LEU A 1 166 ? -14.963 6.387 12.046 1.00 83.50 166 LEU A CA 1
ATOM 1247 C C . LEU A 1 166 ? -13.673 5.670 11.621 1.00 83.50 166 LEU A C 1
ATOM 1249 O O . LEU A 1 166 ? -12.847 6.264 10.922 1.00 83.50 166 LEU A O 1
ATOM 1253 N N . LEU A 1 167 ? -13.492 4.413 12.031 1.00 82.38 167 LEU A N 1
ATOM 1254 C CA . LEU A 1 167 ? -12.357 3.580 11.632 1.00 82.38 167 LEU A CA 1
ATOM 1255 C C . LEU A 1 167 ? -12.374 3.300 10.129 1.00 82.38 167 LEU A C 1
ATOM 1257 O O . LEU A 1 167 ? -11.364 3.529 9.466 1.00 82.38 167 LEU A O 1
ATOM 1261 N N . THR A 1 168 ? -13.516 2.904 9.567 1.00 83.88 168 THR A N 1
ATOM 1262 C CA . THR A 1 168 ? -13.686 2.674 8.124 1.00 83.88 168 THR A CA 1
ATOM 1263 C C . THR A 1 168 ? -13.360 3.930 7.324 1.00 83.88 168 THR A C 1
ATOM 1265 O O . THR A 1 168 ? -12.572 3.872 6.379 1.00 83.88 168 THR A O 1
ATOM 1268 N N . LYS A 1 169 ? -13.859 5.095 7.753 1.00 85.44 169 LYS A N 1
ATOM 1269 C CA . LYS A 1 169 ? -13.535 6.380 7.123 1.00 85.44 169 LYS A CA 1
ATOM 1270 C C . LYS A 1 169 ? -12.036 6.684 7.179 1.00 85.44 169 LYS A C 1
ATOM 1272 O O . LYS A 1 169 ? -11.442 7.031 6.160 1.00 85.44 169 LYS A O 1
ATOM 1277 N N . LYS A 1 170 ? -11.403 6.524 8.346 1.00 86.50 170 LYS A N 1
ATOM 1278 C CA . LYS A 1 170 ? -9.951 6.724 8.504 1.00 86.50 170 LYS A CA 1
ATOM 1279 C C . LYS A 1 170 ? -9.142 5.774 7.621 1.00 86.50 170 LYS A C 1
ATOM 1281 O O . LYS A 1 170 ? -8.166 6.205 7.008 1.00 86.50 170 LYS A O 1
ATOM 1286 N N . ASN A 1 171 ? -9.556 4.514 7.525 1.00 88.62 171 ASN A N 1
ATOM 1287 C CA . ASN A 1 171 ? -8.915 3.511 6.681 1.00 88.62 171 ASN A CA 1
ATOM 1288 C C . ASN A 1 171 ? -9.050 3.864 5.194 1.00 88.62 171 ASN A C 1
ATOM 1290 O O . ASN A 1 171 ? -8.061 3.798 4.465 1.00 88.62 171 ASN A O 1
ATOM 1294 N N . ALA A 1 172 ? -10.226 4.313 4.748 1.00 88.94 172 ALA A N 1
ATOM 1295 C CA . ALA A 1 172 ? -10.445 4.772 3.377 1.00 88.94 172 ALA A CA 1
ATOM 1296 C C . ALA A 1 172 ? -9.604 6.018 3.037 1.00 88.94 172 ALA A C 1
ATOM 1298 O O . ALA A 1 172 ? -8.984 6.081 1.972 1.00 88.94 172 ALA A O 1
ATOM 1299 N N . GLU A 1 173 ? -9.516 6.990 3.952 1.00 89.81 173 GLU A N 1
ATOM 1300 C CA . GLU A 1 173 ? -8.656 8.171 3.802 1.00 89.81 173 GLU A CA 1
ATOM 1301 C C . GLU A 1 173 ? -7.171 7.796 3.731 1.00 89.81 173 GLU A C 1
ATOM 1303 O O . GLU A 1 173 ? -6.430 8.334 2.904 1.00 89.81 173 GLU A O 1
ATOM 1308 N N . PHE A 1 174 ? -6.725 6.872 4.586 1.00 91.31 174 PHE A N 1
ATOM 1309 C CA . PHE A 1 174 ? -5.357 6.367 4.567 1.00 91.31 174 PHE A CA 1
ATOM 1310 C C . PHE A 1 174 ? -5.056 5.623 3.263 1.00 91.31 174 PHE A C 1
ATOM 1312 O O . PHE A 1 174 ? -4.057 5.934 2.615 1.00 91.31 174 PHE A O 1
ATOM 1319 N N . ARG A 1 175 ? -5.948 4.724 2.820 1.00 93.25 175 ARG A N 1
ATOM 1320 C CA . ARG A 1 175 ? -5.823 4.023 1.533 1.00 93.25 175 ARG A CA 1
ATOM 1321 C C . ARG A 1 175 ? -5.680 5.015 0.384 1.00 93.25 175 ARG A C 1
ATOM 1323 O O . ARG A 1 175 ? -4.738 4.901 -0.390 1.00 93.25 175 ARG A O 1
ATOM 1330 N N . ASN A 1 176 ? -6.542 6.029 0.312 1.00 91.75 176 ASN A N 1
ATOM 1331 C CA . ASN A 1 176 ? -6.480 7.048 -0.740 1.00 91.75 176 ASN A CA 1
ATOM 1332 C C . ASN A 1 176 ? -5.127 7.788 -0.742 1.00 91.75 176 ASN A C 1
ATOM 1334 O O . ASN A 1 176 ? -4.536 8.001 -1.799 1.00 91.75 176 ASN A O 1
ATOM 1338 N N . LYS A 1 177 ? -4.586 8.130 0.436 1.00 93.31 177 LYS A N 1
ATOM 1339 C CA . LYS A 1 177 ? -3.249 8.744 0.540 1.00 93.31 177 LYS A CA 1
ATOM 1340 C C . LYS A 1 177 ? -2.150 7.827 0.008 1.00 93.31 177 LYS A C 1
ATOM 1342 O O . LYS A 1 177 ? -1.293 8.302 -0.729 1.00 93.31 177 LYS A O 1
ATOM 1347 N N . VAL A 1 178 ? -2.184 6.541 0.356 1.00 95.56 178 VAL A N 1
ATOM 1348 C CA . VAL A 1 178 ? -1.209 5.551 -0.130 1.00 95.56 178 VAL A CA 1
ATOM 1349 C C . VAL A 1 178 ? -1.291 5.414 -1.648 1.00 95.56 178 VAL A C 1
ATOM 1351 O O . VAL A 1 178 ? -0.272 5.515 -2.319 1.00 95.56 178 VAL A O 1
ATOM 1354 N N . VAL A 1 179 ? -2.499 5.266 -2.195 1.00 94.94 179 VAL A N 1
ATOM 1355 C CA . VAL A 1 179 ? -2.744 5.159 -3.642 1.00 94.94 179 VAL A CA 1
ATOM 1356 C C . VAL A 1 179 ? -2.211 6.386 -4.389 1.00 94.94 179 VAL A C 1
ATOM 1358 O O . VAL A 1 179 ? -1.494 6.253 -5.380 1.00 94.94 179 VAL A O 1
ATOM 1361 N N . LYS A 1 180 ? -2.502 7.591 -3.884 1.00 93.56 180 LYS A N 1
ATOM 1362 C CA . LYS A 1 180 ? -1.983 8.842 -4.455 1.00 93.56 180 LYS A CA 1
ATOM 1363 C C . LYS A 1 180 ? -0.465 8.923 -4.401 1.00 93.56 180 LYS A C 1
ATOM 1365 O O . LYS A 1 180 ? 0.139 9.406 -5.354 1.00 93.56 180 LYS A O 1
ATOM 1370 N N . GLU A 1 181 ? 0.144 8.480 -3.304 1.00 96.81 181 GLU A N 1
ATOM 1371 C CA . GLU A 1 181 ? 1.599 8.479 -3.184 1.00 96.81 181 GLU A CA 1
ATOM 1372 C C . GLU A 1 181 ? 2.228 7.494 -4.172 1.00 96.81 181 GLU A C 1
ATOM 1374 O O . GLU A 1 181 ? 3.150 7.899 -4.866 1.00 96.81 181 GLU A O 1
ATOM 1379 N N . ILE A 1 182 ? 1.683 6.279 -4.327 1.00 96.94 182 ILE A N 1
ATOM 1380 C CA . ILE A 1 182 ? 2.145 5.300 -5.328 1.00 96.94 182 ILE A CA 1
ATOM 1381 C C . ILE A 1 182 ? 2.133 5.921 -6.728 1.00 96.94 182 ILE A C 1
ATOM 1383 O O . ILE A 1 182 ? 3.171 5.968 -7.389 1.00 96.94 182 ILE A O 1
ATOM 1387 N N . LEU A 1 183 ? 0.988 6.462 -7.159 1.00 96.06 183 LEU A N 1
ATOM 1388 C CA . LEU A 1 183 ? 0.856 7.061 -8.490 1.00 96.06 183 LEU A CA 1
ATOM 1389 C C . LEU A 1 183 ? 1.821 8.237 -8.682 1.00 96.06 183 LEU A C 1
ATOM 1391 O O . LEU A 1 183 ? 2.463 8.366 -9.725 1.00 96.06 183 LEU A O 1
ATOM 1395 N N . LYS A 1 184 ? 1.956 9.092 -7.666 1.00 96.56 184 LYS A N 1
ATOM 1396 C CA . LYS A 1 184 ? 2.870 10.235 -7.699 1.00 96.56 184 LYS A CA 1
ATOM 1397 C C . LYS A 1 184 ? 4.324 9.785 -7.809 1.00 96.56 184 LYS A C 1
ATOM 1399 O O . LYS A 1 184 ? 5.061 10.347 -8.618 1.00 96.56 184 LYS A O 1
ATOM 1404 N N . THR A 1 185 ? 4.747 8.813 -7.003 1.00 97.50 185 THR A N 1
ATOM 1405 C CA . THR A 1 185 ? 6.121 8.304 -7.041 1.00 97.50 185 THR A CA 1
ATOM 1406 C C . THR A 1 185 ? 6.424 7.626 -8.367 1.00 97.50 185 THR A C 1
ATOM 1408 O O . THR A 1 185 ? 7.497 7.861 -8.915 1.00 97.50 185 THR A O 1
ATOM 1411 N N . GLU A 1 186 ? 5.463 6.894 -8.934 1.00 97.56 186 GLU A N 1
ATOM 1412 C CA . GLU A 1 186 ? 5.618 6.249 -10.240 1.00 97.56 186 GLU A CA 1
ATOM 1413 C C . GLU A 1 186 ? 5.715 7.285 -11.368 1.00 97.56 186 GLU A C 1
ATOM 1415 O O . GLU A 1 186 ? 6.603 7.226 -12.212 1.00 97.56 186 GLU A O 1
ATOM 1420 N N . THR A 1 187 ? 4.887 8.332 -11.313 1.00 96.31 187 THR A N 1
ATOM 1421 C CA . THR A 1 187 ? 4.943 9.458 -12.261 1.00 96.31 187 THR A CA 1
ATOM 1422 C C . THR A 1 187 ? 6.292 10.180 -12.221 1.00 96.31 187 THR A C 1
ATOM 1424 O O . THR A 1 187 ? 6.805 10.635 -13.246 1.00 96.31 187 THR A O 1
ATOM 1427 N N . ILE A 1 188 ? 6.872 10.343 -11.028 1.00 96.19 188 ILE A N 1
ATOM 1428 C CA . ILE A 1 188 ? 8.217 10.909 -10.875 1.00 96.19 188 ILE A CA 1
ATOM 1429 C C . ILE A 1 188 ? 9.251 9.950 -11.465 1.00 96.19 188 ILE A C 1
ATOM 1431 O O . ILE A 1 188 ? 10.069 10.382 -12.269 1.00 96.19 188 ILE A O 1
ATOM 1435 N N . TYR A 1 189 ? 9.170 8.661 -11.137 1.00 96.62 189 TYR A N 1
ATOM 1436 C CA . TYR A 1 189 ? 10.090 7.653 -11.650 1.00 96.62 189 TYR A CA 1
ATOM 1437 C C . TYR A 1 189 ? 10.122 7.623 -13.184 1.00 96.62 189 TYR A C 1
ATOM 1439 O O . TYR A 1 189 ? 11.193 7.811 -13.758 1.00 96.62 189 TYR A O 1
ATOM 1447 N N . VAL A 1 190 ? 8.963 7.488 -13.843 1.00 96.56 190 VAL A N 1
ATOM 1448 C CA . VAL A 1 190 ? 8.821 7.471 -15.313 1.00 96.56 190 VAL A CA 1
ATOM 1449 C C . VAL A 1 190 ? 9.446 8.711 -15.957 1.00 96.56 190 VAL A C 1
ATOM 1451 O O . VAL A 1 190 ? 10.164 8.624 -16.956 1.00 96.56 190 VAL A O 1
ATOM 1454 N N . ARG A 1 191 ? 9.191 9.889 -15.383 1.00 95.25 191 ARG A N 1
ATOM 1455 C CA . ARG A 1 191 ? 9.769 11.151 -15.855 1.00 95.25 191 ARG A CA 1
ATOM 1456 C C . ARG A 1 191 ? 11.290 11.139 -15.752 1.00 95.25 191 ARG A C 1
ATOM 1458 O O . ARG A 1 191 ? 11.961 11.518 -16.712 1.00 95.25 191 ARG A O 1
ATOM 1465 N N . ASP A 1 192 ? 11.816 10.719 -14.608 1.00 93.12 192 ASP A N 1
ATOM 1466 C CA . ASP A 1 192 ? 13.245 10.758 -14.318 1.00 93.12 192 ASP A CA 1
ATOM 1467 C C . ASP A 1 192 ? 14.009 9.758 -15.190 1.00 93.12 192 ASP A C 1
ATOM 1469 O O . ASP A 1 192 ? 15.029 10.119 -15.773 1.00 93.12 192 ASP A O 1
ATOM 1473 N N . ILE A 1 193 ? 13.500 8.534 -15.377 1.00 91.44 193 ILE A N 1
ATOM 1474 C CA . ILE A 1 193 ? 14.152 7.545 -16.248 1.00 91.44 193 ILE A CA 1
ATOM 1475 C C . ILE A 1 193 ? 14.154 7.989 -17.720 1.00 91.44 193 ILE A C 1
ATOM 1477 O O . ILE A 1 193 ? 15.173 7.860 -18.400 1.00 91.44 193 ILE A O 1
ATOM 1481 N N . LYS A 1 194 ? 13.074 8.623 -18.197 1.00 91.25 194 LYS A N 1
ATOM 1482 C CA . LYS A 1 194 ? 13.024 9.224 -19.540 1.00 91.25 194 LYS A CA 1
ATOM 1483 C C . LYS A 1 194 ? 13.999 10.381 -19.695 1.00 91.25 194 LYS A C 1
ATOM 1485 O O . LYS A 1 194 ? 14.596 10.547 -20.760 1.00 91.25 194 LYS A O 1
ATOM 1490 N N . LEU A 1 195 ? 14.139 11.203 -18.656 1.00 86.81 195 LEU A N 1
ATOM 1491 C CA . LEU A 1 195 ? 15.092 12.306 -18.644 1.00 86.81 195 LEU A CA 1
ATOM 1492 C C . LEU A 1 195 ? 16.530 11.784 -18.668 1.00 86.81 195 LEU A C 1
ATOM 1494 O O . LEU A 1 195 ? 17.336 12.298 -19.438 1.00 86.81 195 LEU A O 1
ATOM 1498 N N . CYS A 1 196 ? 16.832 10.745 -17.887 1.00 86.06 196 CYS A N 1
ATOM 1499 C CA . CYS A 1 196 ? 18.119 10.058 -17.919 1.00 86.06 196 CYS A CA 1
ATOM 1500 C C . CYS A 1 196 ? 18.424 9.552 -19.331 1.00 86.06 196 CYS A C 1
ATOM 1502 O O . CYS A 1 196 ? 19.452 9.914 -19.898 1.00 86.06 196 CYS A O 1
ATOM 1504 N N . GLN A 1 197 ? 17.510 8.793 -19.933 1.00 85.31 197 GLN A N 1
ATOM 1505 C CA . GLN A 1 197 ? 17.706 8.254 -21.274 1.00 85.31 197 GLN A CA 1
ATOM 1506 C C . GLN A 1 197 ? 17.968 9.367 -22.297 1.00 85.31 197 GLN A C 1
ATOM 1508 O O . GLN A 1 197 ? 19.027 9.407 -22.915 1.00 85.31 197 GLN A O 1
ATOM 1513 N N . LYS A 1 198 ? 17.045 10.327 -22.435 1.00 82.62 198 LYS A N 1
ATOM 1514 C CA . LYS A 1 198 ? 17.158 11.395 -23.441 1.00 82.62 198 LYS A CA 1
ATOM 1515 C C . LYS A 1 198 ? 18.352 12.310 -23.194 1.00 82.62 198 LYS A C 1
ATOM 1517 O O . LYS A 1 198 ? 19.044 12.682 -24.140 1.00 82.62 198 LYS A O 1
ATOM 1522 N N . GLY A 1 199 ? 18.583 12.683 -21.937 1.00 76.69 199 GLY A N 1
ATOM 1523 C CA . GLY A 1 199 ? 19.637 13.613 -21.549 1.00 76.69 199 GLY A CA 1
ATOM 1524 C C . GLY A 1 199 ? 21.030 13.042 -21.788 1.00 76.69 199 GLY A C 1
ATOM 1525 O O . GLY A 1 199 ? 21.888 13.737 -22.331 1.00 76.69 199 GLY A O 1
ATOM 1526 N N . PHE A 1 200 ? 21.257 11.773 -21.441 1.00 75.94 200 PHE A N 1
ATOM 1527 C CA . PHE A 1 200 ? 22.558 11.141 -21.650 1.00 75.94 200 PHE A CA 1
ATOM 1528 C C . PHE A 1 200 ? 22.753 10.665 -23.089 1.00 75.94 200 PHE A C 1
ATOM 1530 O O . PHE A 1 200 ? 23.831 10.877 -23.638 1.00 75.94 200 PHE A O 1
ATOM 1537 N N . MET A 1 201 ? 21.733 10.083 -23.725 1.00 75.94 201 MET A N 1
ATOM 1538 C CA . MET A 1 201 ? 21.849 9.560 -25.090 1.00 75.94 201 MET A CA 1
ATOM 1539 C C . MET A 1 201 ? 22.191 10.666 -26.093 1.00 75.94 201 MET A C 1
ATOM 1541 O O . MET A 1 201 ? 23.193 10.553 -26.794 1.00 75.94 201 MET A O 1
ATOM 1545 N N . THR A 1 202 ? 21.468 11.794 -26.053 1.00 71.50 202 THR A N 1
ATOM 1546 C CA . THR A 1 202 ? 21.731 12.951 -26.931 1.00 71.50 202 THR A CA 1
ATOM 1547 C C . THR A 1 202 ? 23.177 13.439 -26.802 1.00 71.50 202 THR A C 1
ATOM 1549 O O . THR A 1 202 ? 23.866 13.661 -27.794 1.00 71.50 202 THR A O 1
ATOM 1552 N N . VAL A 1 203 ? 23.687 13.553 -25.572 1.00 69.12 203 VAL A N 1
ATOM 1553 C CA . VAL A 1 203 ? 25.048 14.057 -25.335 1.00 69.12 203 VAL A CA 1
ATOM 1554 C C . VAL A 1 203 ? 26.108 13.060 -25.799 1.00 69.12 203 VAL A C 1
ATOM 1556 O O . VAL A 1 203 ? 27.137 13.460 -26.350 1.00 69.12 203 VAL A O 1
ATOM 1559 N N . LEU A 1 204 ? 25.905 11.768 -25.538 1.00 72.50 204 LEU A N 1
ATOM 1560 C CA . LEU A 1 204 ? 26.870 10.729 -25.896 1.00 72.50 204 LEU A CA 1
ATOM 1561 C C . LEU A 1 204 ? 26.971 10.553 -27.419 1.00 72.50 204 LEU A C 1
ATOM 1563 O O . LEU A 1 204 ? 28.075 10.346 -27.935 1.00 72.50 204 LEU A O 1
ATOM 1567 N N . GLU A 1 205 ? 25.855 10.718 -28.131 1.00 69.94 205 GLU A N 1
ATOM 1568 C CA . GLU A 1 205 ? 25.802 10.751 -29.594 1.00 69.94 205 GLU 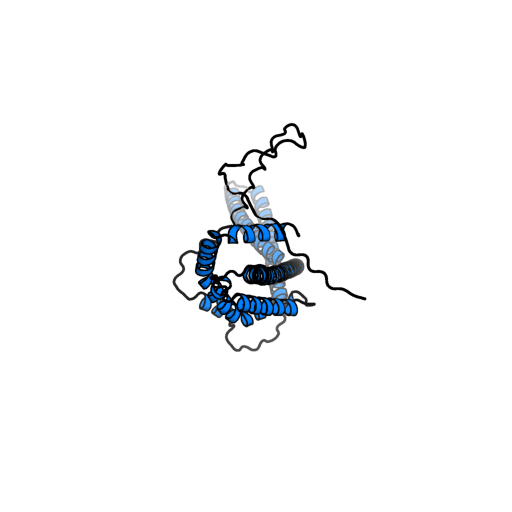A CA 1
ATOM 1569 C C . GLU A 1 205 ? 26.502 11.997 -30.164 1.00 69.94 205 GLU A C 1
ATOM 1571 O O . GLU A 1 205 ? 27.387 11.877 -31.019 1.00 69.94 205 GLU A O 1
ATOM 1576 N N . GLU A 1 206 ? 26.188 13.194 -29.650 1.00 69.00 206 GLU A N 1
ATOM 1577 C CA . GLU A 1 206 ? 26.780 14.464 -30.101 1.00 69.00 206 GLU A CA 1
ATOM 1578 C C . GLU A 1 206 ? 28.298 14.518 -29.902 1.00 69.00 206 GLU A C 1
ATOM 1580 O O . GLU A 1 206 ? 29.038 15.021 -30.754 1.00 69.00 206 GLU A O 1
ATOM 1585 N N . LYS A 1 207 ? 28.792 13.974 -28.785 1.00 65.75 207 LYS A N 1
ATOM 1586 C CA . LYS A 1 207 ? 30.224 13.979 -28.464 1.00 65.75 207 LYS A CA 1
ATOM 1587 C C . LYS A 1 207 ? 31.035 12.921 -29.206 1.00 65.75 207 LYS A C 1
ATOM 1589 O O . LYS A 1 207 ? 32.224 12.791 -28.918 1.00 65.75 207 LYS A O 1
ATOM 1594 N N . GLN A 1 208 ? 30.432 12.209 -30.167 1.00 58.28 208 GLN A N 1
ATOM 1595 C CA . GLN A 1 208 ? 31.057 11.106 -30.898 1.00 58.28 208 GLN A CA 1
ATOM 1596 C C . GLN A 1 208 ? 31.829 10.200 -29.937 1.00 58.28 208 GLN A C 1
ATOM 1598 O O . GLN A 1 208 ? 33.041 10.034 -30.100 1.00 58.28 208 GLN A O 1
ATOM 1603 N N . ALA A 1 209 ? 31.151 9.646 -28.924 1.00 61.59 209 ALA A N 1
ATOM 1604 C CA . ALA A 1 209 ? 31.719 8.651 -28.015 1.00 61.59 209 ALA A CA 1
ATOM 1605 C C . ALA A 1 209 ? 32.038 7.343 -28.777 1.00 61.59 209 ALA A C 1
ATOM 1607 O O . ALA A 1 209 ? 31.449 6.289 -28.559 1.00 61.59 209 ALA A O 1
ATOM 1608 N N . LYS A 1 210 ? 32.962 7.425 -29.738 1.00 57.06 210 LYS A N 1
ATOM 1609 C CA . LYS A 1 210 ? 33.433 6.343 -30.591 1.00 57.06 210 LYS A CA 1
ATOM 1610 C C . LYS A 1 210 ? 34.126 5.332 -29.689 1.00 57.06 210 LYS A C 1
ATOM 1612 O O . LYS A 1 210 ? 35.228 5.585 -29.209 1.00 57.06 210 LYS A O 1
ATOM 1617 N N . GLY A 1 211 ? 33.450 4.212 -29.450 1.00 63.00 211 GLY A N 1
ATOM 1618 C CA . GLY A 1 211 ? 33.924 3.123 -28.596 1.00 63.00 211 GLY A CA 1
ATOM 1619 C C . GLY A 1 211 ? 33.114 2.899 -27.318 1.00 63.00 211 GLY A C 1
ATOM 1620 O O . GLY A 1 211 ? 33.494 2.026 -26.542 1.00 63.00 211 GLY A O 1
ATOM 1621 N N . LEU A 1 212 ? 32.032 3.651 -27.086 1.00 70.56 212 LEU A N 1
ATOM 1622 C CA . LEU A 1 212 ? 31.087 3.368 -26.006 1.00 70.56 212 LEU A CA 1
ATOM 1623 C C . LEU A 1 212 ? 29.934 2.508 -26.538 1.00 70.56 212 LEU A C 1
ATOM 1625 O O . LEU A 1 212 ? 29.240 2.907 -27.471 1.00 70.56 212 LEU A O 1
ATOM 1629 N N . GLU A 1 213 ? 29.737 1.334 -25.946 1.00 78.81 213 GLU A N 1
ATOM 1630 C CA . GLU A 1 213 ? 28.622 0.442 -26.273 1.00 78.81 213 GLU A CA 1
ATOM 1631 C C . GLU A 1 213 ? 27.352 0.957 -25.581 1.00 78.81 213 GLU A C 1
ATOM 1633 O O . GLU A 1 213 ? 27.040 0.571 -24.456 1.00 78.81 213 GLU A O 1
ATOM 1638 N N . LEU A 1 214 ? 26.647 1.890 -26.235 1.00 77.81 214 LEU A N 1
ATOM 1639 C CA . LEU A 1 214 ? 25.437 2.524 -25.690 1.00 77.81 214 LEU A CA 1
ATOM 1640 C C . LEU A 1 214 ? 24.348 1.498 -25.350 1.00 77.81 214 LEU A C 1
ATOM 1642 O O . LEU A 1 214 ? 23.680 1.649 -24.332 1.00 77.81 214 LEU A O 1
ATOM 1646 N N . ASP A 1 215 ? 24.240 0.423 -26.130 1.00 80.12 215 ASP A N 1
ATOM 1647 C CA . ASP A 1 215 ? 23.298 -0.673 -25.878 1.00 80.12 215 ASP A CA 1
ATOM 1648 C C . ASP A 1 215 ? 23.599 -1.407 -24.560 1.00 80.12 215 ASP A C 1
ATOM 1650 O O . ASP A 1 215 ? 22.687 -1.843 -23.865 1.00 80.12 215 ASP A O 1
ATOM 1654 N N . VAL A 1 216 ? 24.875 -1.508 -24.170 1.00 81.44 216 VAL A N 1
ATOM 1655 C CA . VAL A 1 216 ? 25.284 -2.090 -22.879 1.00 81.44 216 VAL A CA 1
ATOM 1656 C C . VAL A 1 216 ? 25.068 -1.085 -21.748 1.00 81.44 216 VAL A C 1
ATOM 1658 O O . VAL A 1 216 ? 24.633 -1.458 -20.663 1.00 81.44 216 VAL A O 1
ATOM 1661 N N . LEU A 1 217 ? 25.330 0.201 -22.005 1.00 82.06 217 LEU A N 1
ATOM 1662 C CA . LEU A 1 217 ? 25.158 1.270 -21.022 1.00 82.06 217 LEU A CA 1
ATOM 1663 C C . LEU A 1 217 ? 23.694 1.476 -20.618 1.00 82.06 217 LEU A C 1
ATOM 1665 O O . LEU A 1 217 ? 23.397 1.661 -19.438 1.00 82.06 217 LEU A O 1
ATOM 1669 N N . PHE A 1 218 ? 22.794 1.493 -21.600 1.00 84.31 218 PHE A N 1
ATOM 1670 C CA . PHE A 1 218 ? 21.366 1.701 -21.381 1.00 84.31 218 PHE A CA 1
ATOM 1671 C C . PHE A 1 218 ? 20.598 0.381 -21.241 1.00 84.31 218 PHE A C 1
ATOM 1673 O O . PHE A 1 218 ? 19.487 0.384 -20.713 1.00 84.31 218 PHE A O 1
ATOM 1680 N N . GLY A 1 219 ? 21.177 -0.754 -21.644 1.00 89.00 219 GLY A N 1
ATOM 1681 C CA . GLY A 1 219 ? 20.550 -2.066 -21.513 1.00 89.00 219 GLY A CA 1
ATOM 1682 C C . GLY A 1 219 ? 19.174 -2.103 -22.180 1.00 89.00 219 GLY A C 1
ATOM 1683 O O . GLY A 1 219 ? 19.002 -1.664 -23.312 1.00 89.00 219 GLY A O 1
ATOM 1684 N N . ASN A 1 220 ? 18.170 -2.589 -21.450 1.00 92.69 220 ASN A N 1
ATOM 1685 C CA . ASN A 1 220 ? 16.769 -2.590 -21.877 1.00 92.69 220 ASN A CA 1
ATOM 1686 C C . ASN A 1 220 ? 15.965 -1.403 -21.302 1.00 92.69 220 ASN A C 1
ATOM 1688 O O . ASN A 1 220 ? 14.782 -1.544 -20.998 1.00 92.69 220 ASN A O 1
ATOM 1692 N N . MET A 1 221 ? 16.581 -0.226 -21.130 1.00 92.56 221 MET A N 1
ATOM 1693 C CA . MET A 1 221 ? 15.916 0.951 -20.546 1.00 92.56 221 MET A CA 1
ATOM 1694 C C . MET A 1 221 ? 14.625 1.353 -21.284 1.00 92.56 221 MET A C 1
ATOM 1696 O O . MET A 1 221 ? 13.670 1.745 -20.620 1.00 92.56 221 MET A O 1
ATOM 1700 N N . ASP A 1 222 ? 14.549 1.202 -22.611 1.00 93.06 222 ASP A N 1
ATOM 1701 C CA . ASP A 1 222 ? 13.315 1.444 -23.382 1.00 93.06 222 ASP A CA 1
ATOM 1702 C C . ASP A 1 222 ? 12.150 0.548 -22.940 1.00 93.06 222 ASP A C 1
ATOM 1704 O O . ASP A 1 222 ? 11.020 1.012 -22.779 1.00 93.06 222 ASP A O 1
ATOM 1708 N N . GLU A 1 223 ? 12.428 -0.736 -22.707 1.00 95.75 223 GLU A N 1
ATOM 1709 C CA . GLU A 1 223 ? 11.435 -1.707 -22.246 1.00 95.75 223 GLU A CA 1
ATOM 1710 C C . GLU A 1 223 ? 10.971 -1.377 -20.823 1.00 95.75 223 GLU A C 1
ATOM 1712 O O . GLU A 1 223 ? 9.773 -1.371 -20.550 1.00 95.75 223 GLU A O 1
ATOM 1717 N N . VAL A 1 224 ? 11.904 -1.020 -19.932 1.00 96.50 224 VAL A N 1
ATOM 1718 C CA . VAL A 1 224 ? 11.585 -0.587 -18.561 1.00 96.50 224 VAL A CA 1
ATOM 1719 C C . VAL A 1 224 ? 10.692 0.650 -18.569 1.00 96.50 224 VAL A C 1
ATOM 1721 O O . VAL A 1 224 ? 9.701 0.690 -17.844 1.00 96.50 224 VAL A O 1
ATOM 1724 N N . ILE A 1 225 ? 11.007 1.644 -19.405 1.00 96.12 225 ILE A N 1
ATOM 1725 C CA . ILE A 1 225 ? 10.190 2.851 -19.561 1.00 96.12 225 ILE A CA 1
ATOM 1726 C C . ILE A 1 225 ? 8.781 2.481 -20.024 1.00 96.12 225 ILE A C 1
ATOM 1728 O O . ILE A 1 225 ? 7.811 2.933 -19.424 1.00 96.12 225 ILE A O 1
ATOM 1732 N N . MET A 1 226 ? 8.665 1.650 -21.061 1.00 97.56 226 MET A N 1
ATOM 1733 C CA . MET A 1 226 ? 7.375 1.232 -21.607 1.00 97.56 226 MET A CA 1
ATOM 1734 C C . MET A 1 226 ? 6.512 0.524 -20.553 1.00 97.56 226 MET A C 1
ATOM 1736 O O . MET A 1 226 ? 5.343 0.869 -20.384 1.00 97.56 226 MET A O 1
ATOM 1740 N N . VAL A 1 227 ? 7.080 -0.441 -19.824 1.00 97.81 227 VAL A N 1
ATOM 1741 C CA . VAL A 1 227 ? 6.348 -1.187 -18.790 1.00 97.81 227 VAL A CA 1
ATOM 1742 C C . VAL A 1 227 ? 5.946 -0.272 -17.630 1.00 97.81 227 VAL A C 1
ATOM 1744 O O . VAL A 1 227 ? 4.796 -0.320 -17.193 1.00 97.81 227 VAL A O 1
ATOM 1747 N N . ALA A 1 228 ? 6.847 0.602 -17.169 1.00 97.00 228 ALA A N 1
ATOM 1748 C CA . ALA A 1 228 ? 6.554 1.565 -16.107 1.00 97.00 228 ALA A CA 1
ATOM 1749 C C . ALA A 1 228 ? 5.443 2.552 -16.511 1.00 97.00 228 ALA A C 1
ATOM 1751 O O . ALA A 1 228 ? 4.561 2.862 -15.713 1.00 97.00 228 ALA A O 1
ATOM 1752 N N . GLU A 1 229 ? 5.426 3.009 -17.766 1.00 97.88 229 GLU A N 1
ATOM 1753 C CA . GLU A 1 229 ? 4.356 3.866 -18.283 1.00 97.88 229 GLU A CA 1
ATOM 1754 C C . GLU A 1 229 ? 3.009 3.165 -18.362 1.00 97.88 229 GLU A C 1
ATOM 1756 O O . GLU A 1 229 ? 2.001 3.738 -17.947 1.00 97.88 229 GLU A O 1
ATOM 1761 N N . ASN A 1 230 ? 2.979 1.940 -18.884 1.00 97.50 230 ASN A N 1
ATOM 1762 C CA . ASN A 1 230 ? 1.747 1.163 -18.973 1.00 97.50 230 ASN A CA 1
ATOM 1763 C C . ASN A 1 230 ? 1.156 0.936 -17.578 1.00 97.50 230 ASN A C 1
ATOM 1765 O O . ASN A 1 230 ? -0.022 1.212 -17.353 1.00 97.50 230 ASN A O 1
ATOM 1769 N N . PHE A 1 231 ? 2.003 0.552 -16.622 1.00 97.69 231 PHE A N 1
ATOM 1770 C CA . PHE A 1 231 ? 1.606 0.359 -15.235 1.00 97.69 231 PHE A CA 1
ATOM 1771 C C . PHE A 1 231 ? 1.112 1.656 -14.572 1.00 97.69 231 PHE A C 1
ATOM 1773 O O . PHE A 1 231 ? 0.043 1.679 -13.956 1.00 97.69 231 PHE A O 1
ATOM 1780 N N . MET A 1 232 ? 1.842 2.762 -14.745 1.00 97.38 232 MET A N 1
ATOM 1781 C CA . MET A 1 232 ? 1.440 4.083 -14.254 1.00 97.38 232 MET A CA 1
ATOM 1782 C C . MET A 1 232 ? 0.073 4.498 -14.813 1.00 97.38 232 MET A C 1
ATOM 1784 O O . MET A 1 232 ? -0.782 4.957 -14.056 1.00 97.38 232 MET A O 1
ATOM 1788 N N . ASN A 1 233 ? -0.147 4.324 -16.119 1.00 97.00 233 ASN A N 1
ATOM 1789 C CA . ASN A 1 233 ? -1.407 4.667 -16.777 1.00 97.00 233 ASN A CA 1
ATOM 1790 C C . ASN A 1 233 ? -2.560 3.788 -16.273 1.00 97.00 233 ASN A C 1
ATOM 1792 O O . ASN A 1 233 ? -3.632 4.311 -15.975 1.00 97.00 233 ASN A O 1
ATOM 1796 N N . ALA A 1 234 ? -2.333 2.484 -16.095 1.00 95.94 234 ALA A N 1
ATOM 1797 C CA . ALA A 1 234 ? -3.328 1.569 -15.539 1.00 95.94 234 ALA A CA 1
ATOM 1798 C C . ALA A 1 234 ? -3.754 1.976 -14.116 1.00 95.94 234 ALA A C 1
ATOM 1800 O O . ALA A 1 234 ? -4.947 1.976 -13.790 1.00 95.94 234 ALA A O 1
ATOM 1801 N N . ILE A 1 235 ? -2.802 2.383 -13.266 1.00 95.62 235 ILE A N 1
ATOM 1802 C CA . ILE A 1 235 ? -3.121 2.939 -11.942 1.00 95.62 235 ILE A CA 1
ATOM 1803 C C . ILE A 1 235 ? -3.876 4.262 -12.088 1.00 95.62 235 ILE A C 1
ATOM 1805 O O . ILE A 1 235 ? -4.898 4.441 -11.430 1.00 95.62 235 ILE A O 1
ATOM 1809 N N . ALA A 1 236 ? -3.411 5.181 -12.938 1.00 95.38 236 ALA A N 1
ATOM 1810 C CA . ALA A 1 236 ? -4.036 6.489 -13.123 1.00 95.38 236 ALA A CA 1
ATOM 1811 C C . ALA A 1 236 ? -5.517 6.361 -13.510 1.00 95.38 236 ALA A C 1
ATOM 1813 O O . ALA A 1 236 ? -6.370 6.917 -12.822 1.00 95.38 236 ALA A O 1
ATOM 1814 N N . THR A 1 237 ? -5.833 5.548 -14.521 1.00 93.25 237 THR A N 1
ATOM 1815 C CA . THR A 1 237 ? -7.212 5.283 -14.968 1.00 93.25 237 THR A CA 1
ATOM 1816 C C . THR A 1 237 ? -8.055 4.592 -13.896 1.00 93.25 237 THR A C 1
ATOM 1818 O O . THR A 1 237 ? -9.258 4.826 -13.784 1.00 93.25 237 THR A O 1
ATOM 1821 N N . THR A 1 238 ? -7.444 3.749 -13.063 1.00 91.25 238 THR A N 1
ATOM 1822 C CA . THR A 1 238 ? -8.152 3.096 -11.954 1.00 91.25 238 THR A CA 1
ATOM 1823 C C . THR A 1 238 ? -8.479 4.066 -10.821 1.00 91.25 238 THR A C 1
ATOM 1825 O O . THR A 1 238 ? -9.447 3.850 -10.097 1.00 91.25 238 THR A O 1
ATOM 1828 N N . VAL A 1 239 ? -7.700 5.135 -10.669 1.00 90.88 239 VAL A N 1
ATOM 1829 C CA . VAL A 1 239 ? -7.829 6.114 -9.582 1.00 90.88 239 VAL A CA 1
ATOM 1830 C C . VAL A 1 239 ? -8.660 7.335 -9.977 1.00 90.88 239 VAL A C 1
ATOM 1832 O O . VAL A 1 239 ? -9.288 7.948 -9.111 1.00 90.88 239 VAL A O 1
ATOM 1835 N N . GLU A 1 240 ? -8.662 7.692 -11.258 1.00 90.44 240 GLU A N 1
ATOM 1836 C CA . GLU A 1 240 ? -9.326 8.874 -11.802 1.00 90.44 240 GLU A CA 1
ATOM 1837 C C . GLU A 1 240 ? -10.829 8.887 -11.493 1.00 90.44 240 GLU A C 1
ATOM 1839 O O . GLU A 1 240 ? -11.551 7.949 -11.805 1.00 90.44 240 GLU A O 1
ATOM 1844 N N . GLU A 1 241 ? -11.281 9.956 -10.829 1.00 80.94 241 GLU A N 1
ATOM 1845 C CA . GLU A 1 241 ? -12.685 10.218 -10.460 1.00 80.94 241 GLU A CA 1
ATOM 1846 C C . GLU A 1 241 ? -13.396 9.136 -9.617 1.00 80.94 241 GLU A C 1
ATOM 1848 O O . GLU A 1 241 ? -14.592 9.254 -9.355 1.00 80.94 241 GLU A O 1
ATOM 1853 N N . LYS A 1 242 ? -12.675 8.129 -9.105 1.00 86.44 242 LYS A N 1
ATOM 1854 C CA . LYS A 1 242 ? -13.252 7.046 -8.291 1.00 86.44 242 LYS A CA 1
ATOM 1855 C C . LYS A 1 242 ? -13.158 7.298 -6.793 1.00 86.44 242 LYS A C 1
ATOM 1857 O O . LYS A 1 242 ? -12.167 7.843 -6.286 1.00 86.44 242 LYS A O 1
ATOM 1862 N N . SER A 1 243 ? -14.175 6.844 -6.058 1.00 84.88 243 SER A N 1
ATOM 1863 C CA . SER A 1 243 ? -14.114 6.796 -4.598 1.00 84.88 243 SER A CA 1
ATOM 1864 C C . SER A 1 243 ? -13.030 5.804 -4.156 1.00 84.88 243 SER A C 1
ATOM 1866 O O . SER A 1 243 ? -12.687 4.894 -4.912 1.00 84.88 243 SER A O 1
ATOM 1868 N N . PRO A 1 244 ? -12.476 5.918 -2.933 1.00 82.50 244 PRO A N 1
ATOM 1869 C CA . PRO A 1 244 ? -11.457 4.985 -2.472 1.00 82.50 244 PRO A CA 1
ATOM 1870 C C . PRO A 1 244 ? -11.856 3.519 -2.657 1.00 82.50 244 PRO A C 1
ATOM 1872 O O . PRO A 1 244 ? -10.973 2.683 -2.801 1.00 82.50 244 PRO A O 1
ATOM 1875 N N . GLU A 1 245 ? -13.136 3.187 -2.482 1.00 82.81 245 GLU A N 1
ATOM 1876 C CA . GLU A 1 245 ? -13.671 1.814 -2.458 1.00 82.81 245 GLU A CA 1
ATOM 1877 C C . GLU A 1 245 ? -13.715 1.181 -3.850 1.00 82.81 245 GLU A C 1
ATOM 1879 O O . GLU A 1 245 ? -13.633 -0.034 -3.970 1.00 82.81 245 GLU A O 1
ATOM 1884 N N . GLU A 1 246 ? -13.738 2.014 -4.887 1.00 85.44 246 GLU A N 1
ATOM 1885 C CA . GLU A 1 246 ? -13.778 1.619 -6.297 1.00 85.44 246 GLU A CA 1
ATOM 1886 C C . GLU A 1 246 ? -12.381 1.633 -6.951 1.00 85.44 246 GLU A C 1
ATOM 1888 O O . GLU A 1 246 ? -12.222 1.325 -8.135 1.00 85.44 246 GLU A O 1
ATOM 1893 N N . GLN A 1 247 ? -11.348 2.008 -6.189 1.00 89.00 247 GLN A N 1
ATOM 1894 C CA . GLN A 1 247 ? -9.949 2.016 -6.622 1.00 89.00 247 GLN A CA 1
ATOM 1895 C C . GLN A 1 247 ? -9.347 0.611 -6.506 1.00 89.00 247 GLN A C 1
ATOM 1897 O O . GLN A 1 247 ? -8.530 0.338 -5.622 1.00 89.00 247 GLN A O 1
ATOM 1902 N N . PHE A 1 248 ? -9.730 -0.287 -7.414 1.00 89.56 248 PHE A N 1
ATOM 1903 C CA . PHE A 1 248 ? -9.233 -1.669 -7.481 1.00 89.56 248 PHE A CA 1
ATOM 1904 C C . PHE A 1 248 ? -7.806 -1.766 -8.047 1.00 89.56 248 PHE A C 1
ATOM 1906 O O . PHE A 1 248 ? -7.528 -2.511 -8.979 1.00 89.56 248 PHE A O 1
ATOM 1913 N N . ILE A 1 249 ? -6.859 -1.024 -7.464 1.00 93.31 249 ILE A N 1
ATOM 1914 C CA . ILE A 1 249 ? -5.470 -0.968 -7.951 1.00 93.31 249 ILE A CA 1
ATOM 1915 C C . ILE A 1 249 ? -4.750 -2.321 -7.881 1.00 93.31 249 ILE A C 1
ATOM 1917 O O . ILE A 1 249 ? -3.771 -2.515 -8.591 1.00 93.31 249 ILE A O 1
ATOM 1921 N N . GLY A 1 250 ? -5.224 -3.254 -7.043 1.00 94.38 250 GLY A N 1
ATOM 1922 C CA . GLY A 1 250 ? -4.661 -4.601 -6.924 1.00 94.38 250 GLY A CA 1
ATOM 1923 C C . GLY A 1 250 ? -4.723 -5.393 -8.231 1.00 94.38 250 GLY A C 1
ATOM 1924 O O . GLY A 1 250 ? -3.782 -6.119 -8.538 1.00 94.38 250 GLY A O 1
ATOM 1925 N N . GLU A 1 251 ? -5.771 -5.197 -9.035 1.00 93.06 251 GLU A N 1
ATOM 1926 C CA . GLU A 1 251 ? -5.890 -5.816 -10.360 1.00 93.06 251 GLU A CA 1
ATOM 1927 C C . GLU A 1 251 ? -4.789 -5.326 -11.303 1.00 93.06 251 GLU A C 1
ATOM 1929 O O . GLU A 1 251 ? -4.146 -6.144 -11.958 1.00 93.06 251 GLU A O 1
ATOM 1934 N N . CYS A 1 252 ? -4.464 -4.027 -11.269 1.00 94.94 252 CYS A N 1
ATOM 1935 C CA . CYS A 1 252 ? -3.367 -3.466 -12.060 1.00 94.94 252 CYS A CA 1
ATOM 1936 C C . CYS A 1 252 ? -2.027 -4.147 -11.739 1.00 94.94 252 CYS A C 1
ATOM 1938 O O . CYS A 1 252 ? -1.260 -4.455 -12.650 1.00 94.94 252 CYS A O 1
ATOM 1940 N N . PHE A 1 253 ? -1.742 -4.405 -10.454 1.00 96.19 253 PHE A N 1
ATOM 1941 C CA . PHE A 1 253 ? -0.518 -5.106 -10.041 1.00 96.19 253 PHE A CA 1
ATOM 1942 C C . PHE A 1 253 ? -0.482 -6.545 -10.548 1.00 96.19 253 PHE A C 1
ATOM 1944 O O . PHE A 1 253 ? 0.569 -6.994 -10.995 1.00 96.19 253 PHE A O 1
ATOM 1951 N N . MET A 1 254 ? -1.602 -7.267 -10.474 1.00 96.75 254 MET A N 1
ATOM 1952 C CA . MET A 1 254 ? -1.665 -8.652 -10.945 1.00 96.75 254 MET A CA 1
ATOM 1953 C C . MET A 1 254 ? -1.454 -8.724 -12.457 1.00 96.75 254 MET A C 1
ATOM 1955 O O . MET A 1 254 ? -0.602 -9.489 -12.910 1.00 96.75 254 MET A O 1
ATOM 1959 N N . GLU A 1 255 ? -2.155 -7.880 -13.214 1.00 96.38 255 GLU A N 1
ATOM 1960 C CA . GLU A 1 255 ? -2.078 -7.827 -14.676 1.00 96.38 255 GLU A CA 1
ATOM 1961 C C . GLU A 1 255 ? -0.664 -7.492 -15.174 1.00 96.38 255 GLU A C 1
ATOM 1963 O O . GLU A 1 255 ? -0.170 -8.131 -16.098 1.00 96.38 255 GLU A O 1
ATOM 1968 N N . HIS A 1 256 ? 0.027 -6.550 -14.524 1.00 96.12 256 HIS A N 1
ATOM 1969 C CA . HIS A 1 256 ? 1.340 -6.068 -14.975 1.00 96.12 256 HIS A CA 1
ATOM 1970 C C . HIS A 1 256 ? 2.528 -6.785 -14.308 1.00 96.12 256 HIS A C 1
ATOM 1972 O O . HIS A 1 256 ? 3.682 -6.504 -14.633 1.00 96.12 256 HIS A O 1
ATOM 1978 N N . SER A 1 257 ? 2.280 -7.705 -13.368 1.00 96.12 257 SER A N 1
ATOM 1979 C CA . SER A 1 257 ? 3.322 -8.353 -12.553 1.00 96.12 257 SER A CA 1
ATOM 1980 C C . SER A 1 257 ? 4.403 -9.060 -13.379 1.00 96.12 257 SER A C 1
ATOM 1982 O O . SER A 1 257 ? 5.592 -8.901 -13.099 1.00 96.12 257 SER A O 1
ATOM 1984 N N . SER A 1 258 ? 3.999 -9.813 -14.405 1.00 96.25 258 SER A N 1
ATOM 1985 C CA . SER A 1 258 ? 4.908 -10.559 -15.283 1.00 96.25 258 SER A CA 1
ATOM 1986 C C . SER A 1 258 ? 5.815 -9.624 -16.085 1.00 96.25 258 SER A C 1
ATOM 1988 O O . SER A 1 258 ? 7.030 -9.827 -16.133 1.00 96.25 258 SER A O 1
ATOM 1990 N N . ASP A 1 259 ? 5.242 -8.572 -16.669 1.00 96.50 259 ASP A N 1
ATOM 1991 C CA . ASP A 1 259 ? 5.974 -7.610 -17.497 1.00 96.50 259 ASP A CA 1
ATOM 1992 C C . ASP A 1 259 ? 6.958 -6.797 -16.650 1.00 96.50 259 ASP A C 1
ATOM 1994 O O . ASP A 1 259 ? 8.130 -6.655 -17.013 1.00 96.50 259 ASP A O 1
ATOM 1998 N N . LEU A 1 260 ? 6.513 -6.346 -15.469 1.00 96.25 260 LEU A N 1
ATOM 1999 C CA . LEU A 1 260 ? 7.367 -5.698 -14.473 1.00 96.25 260 LEU A CA 1
ATOM 2000 C C . LEU A 1 260 ? 8.524 -6.617 -14.075 1.00 96.25 260 LEU A C 1
ATOM 2002 O O . LEU A 1 260 ? 9.677 -6.193 -14.070 1.00 96.25 260 LEU A O 1
ATOM 2006 N N . HIS A 1 261 ? 8.253 -7.887 -13.776 1.00 95.94 261 HIS A N 1
ATOM 2007 C CA . HIS A 1 261 ? 9.308 -8.821 -13.404 1.00 95.94 261 HIS A CA 1
ATOM 2008 C C . HIS A 1 261 ? 10.323 -9.018 -14.537 1.00 95.94 261 HIS A C 1
ATOM 2010 O O . HIS A 1 261 ? 11.526 -8.884 -14.313 1.00 95.94 261 HIS A O 1
ATOM 2016 N N . SER A 1 262 ? 9.851 -9.303 -15.752 1.00 96.06 262 SER A N 1
ATOM 2017 C CA . SER A 1 262 ? 10.705 -9.605 -16.905 1.00 96.06 262 SER A CA 1
ATOM 2018 C C . SER A 1 262 ? 11.628 -8.436 -17.271 1.00 96.06 262 SER A C 1
ATOM 2020 O O . SER A 1 262 ? 12.852 -8.607 -17.362 1.00 96.06 262 SER A O 1
ATOM 2022 N N . ALA A 1 263 ? 11.062 -7.233 -17.415 1.00 95.38 263 ALA A N 1
ATOM 2023 C CA . ALA A 1 263 ? 11.815 -6.049 -17.814 1.00 95.38 263 ALA A CA 1
ATOM 2024 C C . ALA A 1 263 ? 12.837 -5.644 -16.739 1.00 95.38 263 ALA A C 1
ATOM 2026 O O . ALA A 1 263 ? 14.019 -5.444 -17.041 1.00 95.38 263 ALA A O 1
ATOM 2027 N N . TYR A 1 264 ? 12.422 -5.587 -15.467 1.00 95.25 264 TYR A N 1
ATOM 2028 C CA . TYR A 1 264 ? 13.301 -5.143 -14.383 1.00 95.25 264 TYR A CA 1
ATOM 2029 C C . TYR A 1 264 ? 14.358 -6.185 -14.009 1.00 95.25 264 TYR A C 1
ATOM 2031 O O . TYR A 1 264 ? 15.479 -5.806 -13.674 1.00 95.25 264 TYR A O 1
ATOM 2039 N N . ALA A 1 265 ? 14.064 -7.487 -14.102 1.00 94.38 265 ALA A N 1
ATOM 2040 C CA . ALA A 1 265 ? 15.066 -8.525 -13.851 1.00 94.38 265 ALA A CA 1
ATOM 2041 C C . ALA A 1 265 ? 16.236 -8.428 -14.839 1.00 94.38 265 ALA A C 1
ATOM 2043 O O . ALA A 1 265 ? 17.397 -8.568 -14.448 1.00 94.38 265 ALA A O 1
ATOM 2044 N N . THR A 1 266 ? 15.936 -8.158 -16.109 1.00 92.44 266 THR A N 1
ATOM 2045 C CA . THR A 1 266 ? 16.954 -7.957 -17.146 1.00 92.44 266 THR A CA 1
ATOM 2046 C C . THR A 1 266 ? 17.719 -6.655 -16.922 1.00 92.44 266 THR A C 1
ATOM 2048 O O . THR A 1 266 ? 18.950 -6.667 -16.919 1.00 92.44 266 THR A O 1
ATOM 2051 N N . TYR A 1 267 ? 17.014 -5.561 -16.629 1.00 91.75 267 TYR A N 1
ATOM 2052 C CA . TYR A 1 267 ? 17.626 -4.255 -16.381 1.00 91.75 267 TYR A CA 1
ATOM 2053 C C . TYR A 1 267 ? 18.595 -4.276 -15.199 1.00 91.75 267 TYR A C 1
ATOM 2055 O O . TYR A 1 267 ? 19.729 -3.810 -15.298 1.00 91.75 267 TYR A O 1
ATOM 2063 N N . CYS A 1 268 ? 18.182 -4.880 -14.083 1.00 91.56 268 CYS A N 1
ATOM 2064 C CA . CYS A 1 268 ? 19.022 -4.993 -12.898 1.00 91.56 268 CYS A CA 1
ATOM 2065 C C . CYS A 1 268 ? 20.216 -5.930 -13.111 1.00 91.56 268 CYS A C 1
ATOM 2067 O O . CYS A 1 268 ? 21.287 -5.654 -12.580 1.00 91.56 268 CYS A O 1
ATOM 2069 N N . ARG A 1 269 ? 20.064 -7.010 -13.891 1.00 90.50 269 ARG A N 1
ATOM 2070 C CA . ARG A 1 269 ? 21.176 -7.922 -14.209 1.00 90.50 269 ARG A CA 1
ATOM 2071 C C . ARG A 1 269 ? 22.302 -7.203 -14.950 1.00 90.50 269 ARG A C 1
ATOM 2073 O O . ARG A 1 269 ? 23.464 -7.451 -14.660 1.00 90.50 269 ARG A O 1
ATOM 2080 N N . ASN A 1 270 ? 21.950 -6.305 -15.864 1.00 87.50 270 ASN A N 1
ATOM 2081 C CA . ASN A 1 270 ? 22.916 -5.587 -16.696 1.00 87.50 270 ASN A CA 1
ATOM 2082 C C . ASN A 1 270 ? 23.555 -4.385 -15.968 1.00 87.50 270 ASN A C 1
ATOM 2084 O O . ASN A 1 270 ? 24.409 -3.700 -16.530 1.00 87.50 270 ASN A O 1
ATOM 2088 N N . HIS A 1 271 ? 23.153 -4.103 -14.721 1.00 86.31 271 HIS A N 1
ATOM 2089 C CA . HIS A 1 271 ? 23.593 -2.916 -13.989 1.00 86.31 271 HIS A CA 1
ATOM 2090 C C . HIS A 1 271 ? 25.101 -2.907 -13.704 1.00 86.31 271 HIS A C 1
ATOM 2092 O O . HIS A 1 271 ? 25.739 -1.865 -13.855 1.00 86.31 271 HIS A O 1
ATOM 2098 N N . ASP A 1 272 ? 25.677 -4.057 -13.341 1.00 84.69 272 ASP A N 1
ATOM 2099 C CA . ASP A 1 272 ? 27.110 -4.170 -13.041 1.00 84.69 272 ASP A CA 1
ATOM 2100 C C . ASP A 1 272 ? 27.970 -3.899 -14.288 1.00 84.69 272 ASP A C 1
ATOM 2102 O O . ASP A 1 272 ? 28.983 -3.200 -14.209 1.00 84.69 272 ASP A O 1
ATOM 2106 N N . ASP A 1 273 ? 27.524 -4.371 -15.457 1.00 84.50 273 ASP A N 1
ATOM 2107 C CA . ASP A 1 273 ? 28.196 -4.136 -16.739 1.00 84.50 273 ASP A CA 1
ATOM 2108 C C . ASP A 1 273 ? 28.126 -2.655 -17.143 1.00 84.50 273 ASP A C 1
ATOM 2110 O O . ASP A 1 273 ? 29.132 -2.067 -17.555 1.00 84.50 273 ASP A O 1
ATOM 2114 N N . ALA A 1 274 ? 26.966 -2.015 -16.952 1.00 84.00 274 ALA A N 1
ATOM 2115 C CA . ALA A 1 274 ? 26.794 -0.583 -17.189 1.00 84.00 274 ALA A CA 1
ATOM 2116 C C . ALA A 1 274 ? 27.681 0.268 -16.259 1.00 84.00 274 ALA A C 1
ATOM 2118 O O . ALA A 1 274 ? 28.299 1.237 -16.712 1.00 84.00 274 ALA A O 1
ATOM 2119 N N . ILE A 1 275 ? 27.803 -0.106 -14.977 1.00 82.88 275 ILE A N 1
ATOM 2120 C CA . ILE A 1 275 ? 28.712 0.555 -14.027 1.00 82.88 275 ILE A CA 1
ATOM 2121 C C . ILE A 1 275 ? 30.166 0.399 -14.477 1.00 82.88 275 ILE A C 1
ATOM 2123 O O . ILE A 1 275 ? 30.881 1.398 -14.558 1.00 82.88 275 ILE A O 1
ATOM 2127 N N . ALA A 1 276 ? 30.608 -0.815 -14.810 1.00 83.69 276 ALA A N 1
ATOM 2128 C CA . ALA A 1 276 ? 31.985 -1.061 -15.238 1.00 83.69 276 ALA A CA 1
ATOM 2129 C C . ALA A 1 276 ? 32.344 -0.256 -16.502 1.00 83.69 276 ALA A C 1
ATOM 2131 O O . ALA A 1 276 ? 33.443 0.305 -16.618 1.00 83.69 276 ALA A O 1
ATOM 2132 N N . LEU A 1 277 ? 31.398 -0.146 -17.439 1.00 80.00 277 LEU A N 1
ATOM 2133 C CA . LEU A 1 277 ? 31.537 0.662 -18.647 1.00 80.00 277 LEU A CA 1
ATOM 2134 C C . LEU A 1 277 ? 31.634 2.163 -18.321 1.00 80.00 277 LEU A C 1
ATOM 2136 O O . LEU A 1 277 ? 32.499 2.855 -18.869 1.00 80.00 277 LEU A O 1
ATOM 2140 N N . LEU A 1 278 ? 30.807 2.663 -17.396 1.00 77.31 278 LEU A N 1
ATOM 2141 C CA . LEU A 1 278 ? 30.861 4.047 -16.916 1.00 77.31 278 LEU A CA 1
ATOM 2142 C C . LEU A 1 278 ? 32.170 4.365 -16.195 1.00 77.31 278 LEU A C 1
ATOM 2144 O O . LEU A 1 278 ? 32.760 5.411 -16.454 1.00 77.31 278 LEU A O 1
ATOM 2148 N N . GLU A 1 279 ? 32.662 3.481 -15.329 1.00 77.81 279 GLU A N 1
ATOM 2149 C CA . GLU A 1 279 ? 33.928 3.674 -14.616 1.00 77.81 279 GLU A CA 1
ATOM 2150 C C . GLU A 1 279 ? 35.101 3.771 -15.594 1.00 77.81 279 GLU A C 1
ATOM 2152 O O . GLU A 1 279 ? 35.905 4.706 -15.519 1.00 77.81 279 GLU A O 1
ATOM 2157 N N . LYS A 1 280 ? 35.149 2.878 -16.586 1.00 73.38 280 LYS A N 1
ATOM 2158 C CA . LYS A 1 280 ? 36.142 2.920 -17.665 1.00 73.38 280 LYS A CA 1
ATOM 2159 C C . LYS A 1 280 ? 36.040 4.207 -18.493 1.00 73.38 280 LYS A C 1
ATOM 2161 O O . LYS A 1 280 ? 37.056 4.835 -18.795 1.00 73.38 280 LYS A O 1
ATOM 2166 N N . ALA A 1 281 ? 34.825 4.642 -18.830 1.00 66.81 281 ALA A N 1
ATOM 2167 C CA . ALA A 1 281 ? 34.590 5.879 -19.574 1.00 66.81 281 ALA A CA 1
ATOM 2168 C C . ALA A 1 281 ? 34.927 7.142 -18.753 1.00 66.81 281 ALA A C 1
ATOM 2170 O O . ALA A 1 281 ? 35.427 8.125 -19.306 1.00 66.81 281 ALA A O 1
ATOM 2171 N N . SER A 1 282 ? 34.720 7.102 -17.433 1.00 63.09 282 SER A N 1
ATOM 2172 C CA . SER A 1 282 ? 34.994 8.199 -16.492 1.00 63.09 282 SER A CA 1
ATOM 2173 C C . SER A 1 282 ? 36.487 8.477 -16.297 1.00 63.09 282 SER A C 1
ATOM 2175 O O . SER A 1 282 ? 36.870 9.604 -15.993 1.00 63.09 282 SER A O 1
ATOM 2177 N N . GLN A 1 283 ? 37.341 7.478 -16.539 1.00 61.16 283 GLN A N 1
ATOM 2178 C CA . GLN A 1 283 ? 38.800 7.629 -16.556 1.00 61.16 283 GLN A CA 1
ATOM 2179 C C . GLN A 1 283 ? 39.315 8.284 -17.853 1.00 61.16 283 GLN A C 1
ATOM 2181 O O . GLN A 1 283 ? 40.489 8.638 -17.945 1.00 61.16 283 GLN A O 1
ATOM 2186 N N . THR A 1 284 ? 38.439 8.495 -18.842 1.00 56.88 284 THR A N 1
ATOM 2187 C CA . THR A 1 284 ? 38.733 9.197 -20.101 1.00 56.88 284 THR A CA 1
ATOM 2188 C C . THR A 1 284 ? 38.056 10.585 -20.095 1.00 56.88 284 THR A C 1
ATOM 2190 O O . THR A 1 284 ? 37.271 10.889 -19.199 1.00 56.88 284 THR A O 1
ATOM 2193 N N . ALA A 1 285 ? 38.327 11.463 -21.075 1.00 53.88 285 ALA A N 1
ATOM 2194 C CA . ALA A 1 285 ? 37.874 12.873 -21.155 1.00 53.88 285 ALA A CA 1
ATOM 2195 C C . ALA A 1 285 ? 36.344 13.146 -21.010 1.00 53.88 285 ALA A C 1
ATOM 2197 O O . ALA A 1 285 ? 35.907 14.299 -21.036 1.00 53.88 285 ALA A O 1
ATOM 2198 N N . LEU A 1 286 ? 35.524 12.109 -20.818 1.00 56.59 286 LEU A N 1
ATOM 2199 C CA . LEU A 1 286 ? 34.090 12.155 -20.532 1.00 56.59 286 LEU A CA 1
ATOM 2200 C C . LEU A 1 286 ? 33.757 12.703 -19.126 1.00 56.59 286 LEU A C 1
ATOM 2202 O O . LEU A 1 286 ? 32.663 13.241 -18.936 1.00 56.59 286 LEU A O 1
ATOM 2206 N N . CYS A 1 287 ? 34.707 12.653 -18.178 1.00 57.28 287 CYS A N 1
ATOM 2207 C CA . CYS A 1 287 ? 34.563 13.161 -16.802 1.00 57.28 287 CYS A CA 1
ATOM 2208 C C . CYS A 1 287 ? 34.080 14.624 -16.735 1.00 57.28 287 CYS A C 1
ATOM 2210 O O . CYS A 1 287 ? 33.183 14.954 -15.960 1.00 57.28 287 CYS A O 1
ATOM 2212 N N . PHE A 1 288 ? 34.594 15.500 -17.607 1.00 55.41 288 PHE A N 1
ATOM 2213 C CA . PHE A 1 288 ? 34.184 16.909 -17.635 1.00 55.41 288 PHE A CA 1
ATOM 2214 C C . PHE A 1 288 ? 32.736 17.108 -18.102 1.00 55.41 288 PHE A C 1
ATOM 2216 O O . PHE A 1 288 ? 32.076 18.046 -17.668 1.00 55.41 288 PHE A O 1
ATOM 2223 N N . THR A 1 289 ? 32.213 16.230 -18.960 1.00 57.31 289 THR A N 1
ATOM 2224 C CA . THR A 1 289 ? 30.881 16.420 -19.555 1.00 57.31 289 THR A CA 1
ATOM 2225 C C . THR A 1 289 ? 29.771 15.914 -18.638 1.00 57.31 289 THR A C 1
ATOM 2227 O O . THR A 1 289 ? 28.775 16.607 -18.449 1.00 57.31 289 THR A O 1
ATOM 2230 N N . LEU A 1 290 ? 29.963 14.745 -18.017 1.00 62.03 290 LEU A N 1
ATOM 2231 C CA . LEU A 1 290 ? 28.992 14.176 -17.076 1.00 62.03 290 LEU A CA 1
ATOM 2232 C C . LEU A 1 290 ? 28.873 15.022 -15.800 1.00 62.03 290 LEU A C 1
ATOM 2234 O O . LEU A 1 290 ? 27.773 15.210 -15.286 1.00 62.03 290 LEU A O 1
ATOM 2238 N N . ASN A 1 291 ? 29.982 15.606 -15.333 1.00 56.44 291 ASN A N 1
ATOM 2239 C CA . ASN A 1 291 ? 29.974 16.493 -14.170 1.00 56.44 291 ASN A CA 1
ATOM 2240 C C . ASN A 1 291 ? 29.275 17.833 -14.482 1.00 56.44 291 ASN A C 1
ATOM 2242 O O . ASN A 1 291 ? 28.476 18.305 -13.681 1.00 56.44 291 ASN A O 1
ATOM 2246 N N . ILE A 1 292 ? 29.481 18.407 -15.677 1.00 58.28 292 ILE A N 1
ATOM 2247 C CA . ILE A 1 292 ? 28.775 19.629 -16.108 1.00 58.28 292 ILE A CA 1
ATOM 2248 C C . ILE A 1 292 ? 27.267 19.386 -16.272 1.00 58.28 292 ILE A C 1
ATOM 2250 O O . ILE A 1 292 ? 26.474 20.209 -15.823 1.00 58.28 292 ILE A O 1
ATOM 2254 N N . LEU A 1 293 ? 26.846 18.259 -16.852 1.00 59.69 293 LEU A N 1
ATOM 2255 C CA . LEU A 1 293 ? 25.420 17.956 -17.025 1.00 59.69 293 LEU A CA 1
ATOM 2256 C C . LEU A 1 293 ? 24.701 17.742 -15.698 1.00 59.69 293 LEU A C 1
ATOM 2258 O O . LEU A 1 293 ? 23.626 18.297 -15.506 1.00 59.69 293 LEU A O 1
ATOM 2262 N N . CYS A 1 294 ? 25.327 17.024 -14.763 1.00 55.19 294 CYS A N 1
ATOM 2263 C CA . CYS A 1 294 ? 24.772 16.806 -13.429 1.00 55.19 294 CYS A CA 1
ATOM 2264 C C . CYS A 1 294 ? 24.615 18.133 -12.653 1.00 55.19 294 CYS A C 1
ATOM 2266 O O . CYS A 1 294 ? 23.634 18.330 -11.937 1.00 55.19 294 CYS A O 1
ATOM 2268 N N . GLN A 1 295 ? 25.533 19.091 -12.846 1.00 55.91 295 GLN A N 1
ATOM 2269 C CA . GLN A 1 295 ? 25.431 20.438 -12.265 1.00 55.91 295 GLN A CA 1
ATOM 2270 C C . GLN A 1 295 ? 24.365 21.311 -12.960 1.00 55.91 295 GLN A C 1
ATOM 2272 O O . GLN A 1 295 ? 23.665 22.072 -12.290 1.00 55.91 295 GLN A O 1
ATOM 2277 N N . LEU A 1 296 ? 24.190 21.189 -14.282 1.00 54.09 296 LEU A N 1
ATOM 2278 C CA . LEU A 1 296 ? 23.184 21.947 -15.041 1.00 54.09 296 LEU A CA 1
ATOM 2279 C C . LEU A 1 296 ? 21.751 21.458 -14.782 1.00 54.09 296 LEU A C 1
ATOM 2281 O O . LEU A 1 296 ? 20.836 22.277 -14.721 1.00 54.09 296 LEU A O 1
ATOM 2285 N N . THR A 1 297 ? 21.542 20.155 -14.574 1.00 54.69 297 THR A N 1
ATOM 2286 C CA . THR A 1 297 ? 20.230 19.606 -14.188 1.00 54.69 297 THR A CA 1
ATOM 2287 C C . THR A 1 297 ? 19.835 19.995 -12.765 1.00 54.69 297 THR A C 1
ATOM 2289 O O . THR A 1 297 ? 18.659 20.219 -12.502 1.00 54.69 297 THR A O 1
ATOM 2292 N N . LEU A 1 298 ? 20.805 20.139 -11.854 1.00 52.38 298 LEU A N 1
ATOM 2293 C CA . LEU A 1 298 ? 20.562 20.594 -10.479 1.00 52.38 298 LEU A CA 1
ATOM 2294 C C . LEU A 1 298 ? 20.372 22.116 -10.355 1.00 52.38 298 LEU A C 1
ATOM 2296 O O . LEU A 1 298 ? 19.854 22.565 -9.339 1.00 52.38 298 LEU A O 1
ATOM 2300 N N . SER A 1 299 ? 20.766 22.906 -11.361 1.00 48.47 299 SER A N 1
ATOM 2301 C CA . SER A 1 299 ? 20.626 24.375 -11.346 1.00 48.47 299 SER A CA 1
ATOM 2302 C C . SER A 1 299 ? 19.324 24.890 -11.982 1.00 48.47 299 SER A C 1
ATOM 2304 O O . SER A 1 299 ? 19.082 26.092 -11.959 1.00 48.47 299 SER A O 1
ATOM 2306 N N . ASN A 1 300 ? 18.498 24.008 -12.558 1.00 44.62 300 ASN A N 1
ATOM 2307 C CA . ASN A 1 300 ? 17.228 24.349 -13.219 1.00 44.62 300 ASN A CA 1
ATOM 2308 C C . ASN A 1 300 ? 15.986 23.838 -12.452 1.00 44.62 300 ASN A C 1
ATOM 2310 O O . ASN A 1 300 ? 14.925 23.653 -13.051 1.00 44.62 300 ASN A O 1
ATOM 2314 N N . VAL A 1 301 ? 16.116 23.621 -11.138 1.00 41.22 301 VAL A N 1
ATOM 2315 C CA . VAL A 1 301 ? 15.010 23.362 -10.195 1.00 41.22 301 VAL A CA 1
ATOM 2316 C C . VAL A 1 301 ? 14.965 24.469 -9.152 1.00 41.22 301 VAL A C 1
ATOM 2318 O O . VAL A 1 301 ? 16.054 24.853 -8.670 1.00 41.22 301 VAL A O 1
#

InterPro domains:
  IPR000219 Dbl homology domain [PF00621] (178-283)
  IPR000219 Dbl homology domain [PS50010] (174-301)
  IPR035899 Dbl homology (DH) domain superfamily [G3DSA:1.20.900.10] (163-296)
  IPR035899 Dbl homology (DH) domain superfamily [SSF48065] (168-284)
  IPR051492 Dynamin-binding and Rho GEF [PTHR22834] (40-282)

Radius of gyration: 40.04 Å; chains: 1; bounding box: 90×68×128 Å

Organism: Stichopus japonicus (NCBI:txid307972)

pLDDT: mean 73.31, std 22.96, range [29.17, 97.88]

Sequence (301 aa):
MDGRLTVKELAVSGSVGSSSVDDAIGDLLGVEGMAPERPPPKKKPPPRPSPPKVAPVANVSREDQILAHLHPDSGTDVVTEEPGVELQDTLSSLQASIAEYKLEIQRGKDQKGKLEELSSSAATDEDKLEIEQQLSDMTGNLEHLEQELSSLQAQLNELQPDQLQLLTKKNAEFRNKVVKEILKTETIYVRDIKLCQKGFMTVLEEKQAKGLELDVLFGNMDEVIMVAENFMNAIATTVEEKSPEEQFIGECFMEHSSDLHSAYATYCRNHDDAIALLEKASQTALCFTLNILCQLTLSNV